Protein AF-A0A497R6Y6-F1 (afdb_monomer)

Radius of gyration: 17.67 Å; Cα contacts (8 Å, |Δi|>4): 495; chains: 1; bounding box: 44×36×52 Å

Nearest PDB structures (foldseek):
  3idz-assembly2_B  TM=6.145E-01  e=1.485E-04  Thermus thermophilus HB8
  3ie0-assembly3_C  TM=5.917E-01  e=2.096E-04  Thermus thermophilus HB8
  3ie2-assembly3_C  TM=5.899E-01  e=3.942E-04  Thermus thermophilus HB8

Structure (mmCIF, N/CA/C/O backbone):
data_AF-A0A497R6Y6-F1
#
_entry.id   AF-A0A497R6Y6-F1
#
loop_
_atom_site.group_PDB
_atom_site.id
_atom_site.type_symbol
_atom_site.label_atom_id
_atom_site.label_alt_id
_atom_site.label_comp_id
_atom_site.label_asym_id
_atom_site.label_entity_id
_atom_site.label_seq_id
_atom_site.pdbx_PDB_ins_code
_atom_site.Cartn_x
_atom_site.Cartn_y
_atom_site.Cartn_z
_atom_site.occupancy
_atom_site.B_iso_or_equiv
_atom_site.auth_seq_id
_atom_site.auth_comp_id
_atom_site.auth_asym_id
_atom_site.auth_atom_id
_atom_site.pdbx_PDB_model_num
ATOM 1 N N . MET A 1 1 ? -15.045 -0.957 23.732 1.00 90.25 1 MET A N 1
ATOM 2 C CA . MET A 1 1 ? -14.202 -1.298 22.572 1.00 90.25 1 MET A CA 1
ATOM 3 C C . MET A 1 1 ? -14.238 -2.804 22.335 1.00 90.25 1 MET A C 1
ATOM 5 O O . MET A 1 1 ? -14.235 -3.551 23.307 1.00 90.25 1 MET A O 1
ATOM 9 N N . ILE A 1 2 ? -14.319 -3.248 21.080 1.00 94.69 2 ILE A N 1
ATOM 10 C CA . ILE A 1 2 ? -14.212 -4.661 20.678 1.00 94.69 2 ILE A CA 1
ATOM 11 C C . ILE A 1 2 ? -13.095 -4.758 19.642 1.00 94.69 2 ILE A C 1
ATOM 13 O O . ILE A 1 2 ? -13.113 -4.005 18.674 1.00 94.69 2 ILE A O 1
ATOM 17 N N . VAL A 1 3 ? -12.165 -5.694 19.826 1.00 97.00 3 VAL A N 1
ATOM 18 C CA . VAL A 1 3 ? -11.086 -5.975 18.869 1.00 97.00 3 VAL A CA 1
ATOM 19 C C . VAL A 1 3 ? -11.277 -7.383 18.311 1.00 97.00 3 VAL A C 1
ATOM 21 O O . VAL A 1 3 ? -11.497 -8.327 19.068 1.00 97.00 3 VAL A O 1
ATOM 24 N N . ILE A 1 4 ? -11.223 -7.522 16.988 1.00 97.44 4 ILE A N 1
ATOM 25 C CA . ILE A 1 4 ? -11.379 -8.789 16.270 1.00 97.44 4 ILE A CA 1
ATOM 26 C C . ILE A 1 4 ? -10.119 -9.018 15.442 1.00 97.44 4 ILE A C 1
ATOM 28 O O . ILE A 1 4 ? -9.803 -8.225 14.558 1.00 97.44 4 ILE A O 1
ATOM 32 N N . VAL A 1 5 ? -9.432 -10.124 15.714 1.00 96.69 5 VAL A N 1
ATOM 33 C CA . VAL A 1 5 ? -8.239 -10.561 14.980 1.00 96.69 5 VAL A CA 1
ATOM 34 C C . VAL A 1 5 ? -8.540 -11.940 14.386 1.00 96.69 5 VAL A C 1
ATOM 36 O O . VAL A 1 5 ? -8.340 -12.953 15.061 1.00 96.69 5 VAL A O 1
ATOM 39 N N . PRO A 1 6 ? -9.145 -12.014 13.186 1.00 95.75 6 PRO A N 1
ATOM 40 C CA . PRO A 1 6 ? -9.351 -13.286 12.509 1.00 95.75 6 PRO A CA 1
ATOM 41 C C . PRO A 1 6 ? -8.019 -13.905 12.069 1.00 95.75 6 PRO A C 1
ATOM 43 O O . PRO A 1 6 ? -7.061 -13.216 11.741 1.00 95.75 6 PRO A O 1
ATOM 46 N N . ASP A 1 7 ? -7.989 -15.229 11.980 1.00 94.88 7 ASP A N 1
ATOM 47 C CA . ASP A 1 7 ? -6.889 -15.950 11.343 1.00 94.88 7 ASP A CA 1
ATOM 48 C C . ASP A 1 7 ? -6.971 -15.796 9.813 1.00 94.88 7 ASP A C 1
ATOM 50 O O . ASP A 1 7 ? -7.890 -16.323 9.175 1.00 94.88 7 ASP A O 1
ATOM 54 N N . MET A 1 8 ? -6.009 -15.078 9.231 1.00 93.38 8 MET A N 1
ATOM 55 C CA . MET A 1 8 ? -5.964 -14.749 7.800 1.00 93.38 8 MET A CA 1
ATOM 56 C C . MET A 1 8 ? -4.928 -15.565 7.002 1.00 93.38 8 MET A C 1
ATOM 58 O O . MET A 1 8 ? -4.863 -15.440 5.775 1.00 93.38 8 MET A O 1
ATOM 62 N N . GLY A 1 9 ? -4.169 -16.452 7.658 1.00 90.12 9 GLY A N 1
ATOM 63 C CA . GLY A 1 9 ? -2.987 -17.094 7.065 1.00 90.12 9 GLY A CA 1
ATOM 64 C C . GLY A 1 9 ? -1.853 -16.088 6.820 1.00 90.12 9 GLY A C 1
ATOM 65 O O . GLY A 1 9 ? -1.647 -15.186 7.624 1.00 90.12 9 GLY A O 1
ATOM 66 N N . HIS A 1 10 ? -1.139 -16.232 5.703 1.00 82.94 10 HIS A N 1
ATOM 67 C CA . HIS A 1 10 ? -0.231 -15.220 5.138 1.00 82.94 10 HIS A CA 1
ATOM 68 C C . HIS A 1 10 ? -1.003 -14.002 4.582 1.00 82.94 10 HIS A C 1
ATOM 70 O O . HIS A 1 10 ? -1.199 -13.878 3.376 1.00 82.94 10 HIS A O 1
ATOM 76 N N . GLY A 1 11 ? -1.513 -13.166 5.482 1.00 86.69 11 GLY A N 1
ATOM 77 C CA . GLY A 1 11 ? -2.193 -11.897 5.221 1.00 86.69 11 GLY A CA 1
ATOM 78 C C . GLY A 1 11 ? -2.573 -11.237 6.547 1.00 86.69 11 GLY A C 1
ATOM 79 O O . GLY A 1 11 ? -2.372 -11.829 7.610 1.00 86.69 11 GLY A O 1
ATOM 80 N N . ASN A 1 12 ? -3.139 -10.032 6.510 1.00 91.75 12 ASN A N 1
ATOM 81 C CA . ASN A 1 12 ? -3.492 -9.303 7.727 1.00 91.75 12 ASN A CA 1
ATOM 82 C C . ASN A 1 12 ? -4.913 -8.728 7.676 1.00 91.75 12 ASN A C 1
ATOM 84 O O . ASN A 1 12 ? -5.401 -8.279 6.634 1.00 91.75 12 ASN A O 1
ATOM 88 N N . CYS A 1 13 ? -5.580 -8.765 8.828 1.00 95.69 13 CYS A N 1
ATOM 89 C CA . 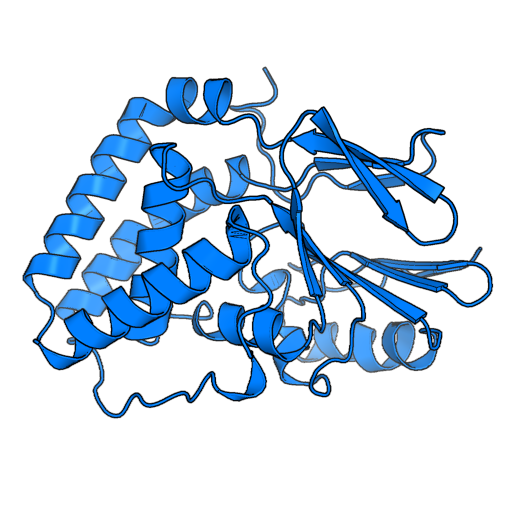CYS A 1 13 ? -6.832 -8.066 9.067 1.00 95.69 13 CYS A CA 1
ATOM 90 C C . CYS A 1 13 ? -7.065 -7.938 10.573 1.00 95.69 13 CYS A C 1
ATOM 92 O O . CYS A 1 13 ? -7.139 -8.940 11.283 1.00 95.69 13 CYS A O 1
ATOM 94 N N . VAL A 1 14 ? -7.240 -6.712 11.051 1.00 97.19 14 VAL A N 1
ATOM 95 C CA . VAL A 1 14 ? -7.673 -6.410 12.419 1.00 97.19 14 VAL A CA 1
ATOM 96 C C . VAL A 1 14 ? -8.862 -5.469 12.337 1.00 97.19 14 VAL A C 1
ATOM 98 O O . VAL A 1 14 ? -8.846 -4.529 11.553 1.00 97.19 14 VAL A O 1
ATOM 101 N N . ALA A 1 15 ? -9.895 -5.693 13.143 1.00 97.75 15 ALA A N 1
ATOM 102 C CA . ALA A 1 15 ? -10.996 -4.746 13.275 1.00 97.75 15 ALA A CA 1
ATOM 103 C C . ALA A 1 15 ? -11.126 -4.255 14.711 1.00 97.75 15 ALA A C 1
ATOM 105 O O . ALA A 1 15 ? -11.183 -5.056 15.644 1.00 97.75 15 ALA A O 1
ATOM 106 N N . ILE A 1 16 ? -11.207 -2.939 14.876 1.00 97.44 16 ILE A N 1
ATOM 107 C CA . ILE A 1 16 ? -11.419 -2.263 16.151 1.00 97.44 16 ILE A CA 1
ATOM 108 C C . ILE A 1 16 ? -12.743 -1.518 16.061 1.00 97.44 16 ILE A C 1
ATOM 110 O O . ILE A 1 16 ? -12.921 -0.648 15.214 1.00 97.44 16 ILE A O 1
ATOM 114 N N . ASN A 1 17 ? -13.674 -1.858 16.944 1.00 95.88 17 ASN A N 1
ATOM 115 C CA . ASN A 1 17 ? -14.979 -1.220 17.039 1.00 95.88 17 ASN A CA 1
ATOM 116 C C . ASN A 1 17 ? -15.078 -0.424 18.339 1.00 95.88 17 ASN A C 1
ATOM 118 O O . ASN A 1 17 ? -14.931 -0.975 19.439 1.00 95.88 17 ASN A O 1
ATOM 122 N N . GLU A 1 18 ? -15.411 0.854 18.217 1.00 93.06 18 GLU A N 1
ATOM 123 C CA . GLU A 1 18 ? -15.583 1.757 19.346 1.00 93.06 18 GLU A CA 1
ATOM 124 C C . GLU A 1 18 ? -16.754 2.710 19.115 1.00 93.06 18 GLU A C 1
ATOM 126 O O . GLU A 1 18 ? -16.769 3.513 18.184 1.00 93.06 18 GLU A O 1
ATOM 131 N N . GLY A 1 19 ? -17.777 2.599 19.968 1.00 90.44 19 GLY A N 1
ATOM 132 C CA . GLY A 1 19 ? -19.027 3.327 19.781 1.00 90.44 19 GLY A CA 1
ATOM 133 C C . GLY A 1 19 ? -19.648 3.005 18.420 1.00 90.44 19 GLY A C 1
ATOM 134 O O . GLY A 1 19 ? -19.989 1.853 18.153 1.00 90.44 19 GLY A O 1
ATOM 135 N N . ARG A 1 20 ? -19.784 4.033 17.575 1.00 92.69 20 ARG A N 1
ATOM 136 C CA . ARG A 1 20 ? -20.313 3.948 16.203 1.00 92.69 20 ARG A CA 1
ATOM 137 C C . ARG A 1 20 ? -19.242 3.791 15.125 1.00 92.69 20 ARG A C 1
ATOM 139 O O . ARG A 1 20 ? -19.602 3.584 13.970 1.00 92.69 20 ARG A O 1
ATOM 146 N N . ALA A 1 21 ? -17.968 3.858 15.496 1.00 95.62 21 ALA A N 1
ATOM 147 C CA . ALA A 1 21 ? -16.852 3.802 14.570 1.00 95.62 21 ALA A CA 1
ATOM 148 C C . ALA A 1 21 ? -16.240 2.401 14.512 1.00 95.62 21 ALA A C 1
ATOM 150 O O . ALA A 1 21 ? -16.228 1.652 15.496 1.00 95.62 21 ALA A O 1
ATOM 151 N N . SER A 1 22 ? -15.732 2.056 13.338 1.00 97.56 22 SER A N 1
ATOM 152 C CA . SER A 1 22 ? -14.971 0.849 13.065 1.00 97.56 22 SER A CA 1
ATOM 153 C C . SER A 1 22 ? -13.720 1.208 12.286 1.00 97.56 22 SER A C 1
ATOM 155 O O . SER A 1 22 ? -13.810 1.793 11.209 1.00 97.56 22 SER A O 1
ATOM 157 N N . LEU A 1 23 ? -12.570 0.791 12.796 1.00 98.06 23 LEU A N 1
ATOM 158 C CA . LEU A 1 23 ? -11.303 0.824 12.085 1.00 98.06 23 LEU A CA 1
ATOM 159 C C . LEU A 1 23 ? -10.950 -0.593 11.653 1.00 98.06 23 LEU A C 1
ATOM 161 O O . LEU A 1 23 ? -10.863 -1.493 12.486 1.00 98.06 23 LEU A O 1
ATOM 165 N N . VAL A 1 24 ? -10.743 -0.789 10.358 1.00 98.00 24 VAL A N 1
ATOM 166 C CA . VAL A 1 24 ? -10.161 -2.015 9.811 1.00 98.00 24 VAL A CA 1
ATOM 167 C C . VAL A 1 24 ? -8.703 -1.731 9.471 1.00 98.00 24 VAL A C 1
ATOM 169 O O . VAL A 1 24 ? -8.416 -0.736 8.819 1.00 98.00 24 VAL A O 1
ATOM 172 N N . VAL A 1 25 ? -7.781 -2.583 9.901 1.00 97.38 25 VAL A N 1
ATOM 173 C CA . VAL A 1 25 ? -6.364 -2.520 9.533 1.00 97.38 25 VAL A CA 1
ATOM 174 C C . VAL A 1 25 ? -6.046 -3.728 8.681 1.00 97.38 25 VAL A C 1
ATOM 176 O O . VAL A 1 25 ? -6.130 -4.856 9.162 1.00 97.38 25 VAL A O 1
ATOM 179 N N . ASP A 1 26 ? -5.708 -3.461 7.425 1.00 95.69 26 ASP A N 1
ATOM 180 C CA . ASP A 1 26 ? -5.603 -4.418 6.332 1.00 95.69 26 ASP A CA 1
ATOM 181 C C . ASP A 1 26 ? -6.887 -5.242 6.102 1.00 95.69 26 ASP A C 1
ATOM 183 O O . ASP A 1 26 ? -7.790 -5.379 6.931 1.00 95.69 26 ASP A O 1
ATOM 187 N N . CYS A 1 27 ? -7.018 -5.758 4.891 1.00 92.81 27 CYS A N 1
ATOM 188 C CA . CYS A 1 27 ? -8.163 -6.531 4.438 1.00 92.81 27 CYS A CA 1
ATOM 189 C C . CYS A 1 27 ? -7.697 -7.581 3.429 1.00 92.81 27 CYS A C 1
ATOM 191 O O . CYS A 1 27 ? -8.135 -7.605 2.272 1.00 92.81 27 CYS A O 1
ATOM 193 N N . GLY A 1 28 ? -6.758 -8.425 3.852 1.00 91.69 28 GLY A N 1
ATOM 194 C CA . GLY A 1 28 ? -6.196 -9.442 2.982 1.00 91.69 28 GLY A CA 1
ATOM 195 C C . GLY A 1 28 ? -5.978 -10.791 3.657 1.00 91.69 28 GLY A C 1
ATOM 196 O O . GLY A 1 28 ? -5.968 -10.914 4.880 1.00 91.69 28 GLY A O 1
ATOM 197 N N . ALA A 1 29 ? -5.915 -11.832 2.830 1.00 92.00 29 ALA A N 1
ATOM 198 C CA . ALA A 1 29 ? -5.791 -13.222 3.251 1.00 92.00 29 ALA A CA 1
ATOM 199 C C . ALA A 1 29 ? -4.896 -14.014 2.300 1.00 92.00 29 ALA A C 1
ATOM 201 O O . ALA A 1 29 ? -4.863 -13.744 1.101 1.00 92.00 29 ALA A O 1
ATOM 202 N N . GLU A 1 30 ? -4.302 -15.093 2.799 1.00 87.50 30 GLU A N 1
ATOM 203 C CA . GLU A 1 30 ? -3.507 -16.016 1.979 1.00 87.50 30 GLU A CA 1
ATOM 204 C C . GLU A 1 30 ? -4.322 -16.683 0.866 1.00 87.50 30 GLU A C 1
ATOM 206 O O . GLU A 1 30 ? -3.848 -16.906 -0.246 1.00 87.50 30 GLU A O 1
ATOM 211 N N . ASN A 1 31 ? -5.558 -17.070 1.185 1.00 87.50 31 ASN A N 1
ATOM 212 C CA . ASN A 1 31 ? -6.416 -17.826 0.287 1.00 87.50 31 ASN A CA 1
ATOM 213 C C . ASN A 1 31 ? -7.902 -17.600 0.585 1.00 87.50 31 ASN A C 1
ATOM 215 O O . ASN A 1 31 ? -8.296 -17.035 1.606 1.00 87.50 31 ASN A O 1
ATOM 219 N N . ASN A 1 32 ? -8.755 -18.108 -0.307 1.00 86.00 32 ASN A N 1
ATOM 220 C CA . ASN A 1 32 ? -10.206 -17.966 -0.194 1.00 86.00 32 ASN A CA 1
ATOM 221 C C . ASN A 1 32 ? -10.798 -18.588 1.080 1.00 86.00 32 ASN A C 1
ATOM 223 O O . ASN A 1 32 ? -11.820 -18.099 1.556 1.00 86.00 32 ASN A O 1
ATOM 227 N N . ALA A 1 33 ? -10.207 -19.657 1.628 1.00 90.88 33 ALA A N 1
ATOM 228 C CA . ALA A 1 33 ? -10.716 -20.283 2.847 1.00 90.88 33 ALA A CA 1
ATOM 229 C C . ALA A 1 33 ? -10.516 -19.359 4.053 1.00 90.88 33 ALA A C 1
ATOM 231 O O . ALA A 1 33 ? -11.474 -19.101 4.778 1.00 90.88 33 ALA A O 1
ATOM 232 N N . LYS A 1 34 ? -9.315 -18.787 4.200 1.00 92.94 34 LYS A N 1
ATOM 233 C CA . LYS A 1 34 ? -9.007 -17.777 5.222 1.00 92.94 34 LYS A CA 1
ATOM 234 C C . LYS A 1 34 ? -9.776 -16.478 4.993 1.00 92.94 34 LYS A C 1
ATOM 236 O O . LYS A 1 34 ? -10.337 -15.925 5.931 1.00 92.94 34 LYS A O 1
ATOM 241 N N . GLY A 1 35 ? -9.938 -16.053 3.739 1.00 92.00 35 GLY A N 1
ATOM 242 C CA . GLY A 1 35 ? -10.707 -14.856 3.388 1.00 92.00 35 GLY A CA 1
ATOM 243 C C . GLY A 1 35 ? -12.170 -14.886 3.848 1.00 92.00 35 GLY A C 1
ATOM 244 O O . GLY A 1 35 ? -12.749 -13.833 4.109 1.00 92.00 35 GLY A O 1
ATOM 245 N N . LYS A 1 36 ? -12.778 -16.071 4.029 1.00 94.88 36 LYS A N 1
ATOM 246 C CA . LYS A 1 36 ? -14.125 -16.192 4.622 1.00 94.88 36 LYS A CA 1
ATOM 247 C C . LYS A 1 36 ? -14.187 -15.670 6.057 1.00 94.88 36 LYS A C 1
ATOM 249 O O . LYS A 1 36 ? -15.247 -15.206 6.467 1.00 94.88 36 LYS A O 1
ATOM 254 N N . ASN A 1 37 ? -13.084 -15.702 6.806 1.00 95.69 37 ASN A N 1
ATOM 255 C CA . ASN A 1 37 ? -13.056 -15.221 8.185 1.00 95.69 37 ASN A CA 1
ATOM 256 C C . ASN A 1 37 ? -13.342 -13.721 8.259 1.00 95.69 37 ASN A C 1
ATOM 258 O O . ASN A 1 37 ? -14.114 -13.300 9.116 1.00 95.69 37 ASN A O 1
ATOM 262 N N . PHE A 1 38 ? -12.852 -12.927 7.304 1.00 95.69 38 PHE A N 1
ATOM 263 C CA . PHE A 1 38 ? -13.245 -11.523 7.202 1.00 95.69 38 PHE A CA 1
ATOM 264 C C . PHE A 1 38 ? -14.766 -11.373 7.022 1.00 95.69 38 PHE A C 1
ATOM 266 O O . PHE A 1 38 ? -15.417 -10.653 7.777 1.00 95.69 38 PHE A O 1
ATOM 273 N N . PHE A 1 39 ? -15.364 -12.091 6.067 1.00 95.50 39 PHE A N 1
ATOM 274 C CA . PHE A 1 39 ? -16.797 -11.960 5.770 1.00 95.50 39 PHE A CA 1
ATOM 275 C C . PHE A 1 39 ? -17.715 -12.522 6.859 1.00 95.50 39 PHE A C 1
ATOM 277 O O . PHE A 1 39 ? -18.835 -12.037 7.000 1.00 95.50 39 PHE A O 1
ATOM 284 N N . ASN A 1 40 ? -17.252 -13.507 7.628 1.00 96.12 40 ASN A N 1
ATOM 285 C CA . ASN A 1 40 ? -18.044 -14.165 8.665 1.00 96.12 40 ASN A CA 1
ATOM 286 C C . ASN A 1 40 ? -17.862 -13.534 10.051 1.00 96.12 40 ASN A C 1
ATOM 288 O O . ASN A 1 40 ? -18.805 -13.520 10.839 1.00 96.12 40 ASN A O 1
ATOM 292 N N . LEU A 1 41 ? -16.662 -13.036 10.362 1.00 96.44 41 LEU A N 1
ATOM 293 C CA . LEU A 1 41 ? -16.294 -12.592 11.711 1.00 96.44 41 LEU A CA 1
ATOM 294 C C . LEU A 1 41 ? -16.133 -11.074 11.804 1.00 96.44 41 LEU A C 1
ATOM 296 O O . LEU A 1 41 ? -16.571 -10.484 12.787 1.00 96.44 41 LEU A O 1
ATOM 300 N N . VAL A 1 42 ? -15.537 -10.442 10.789 1.00 96.75 42 VAL A N 1
ATOM 301 C CA . VAL A 1 42 ? -15.225 -9.004 10.806 1.00 96.75 42 VAL A CA 1
ATOM 302 C C . VAL A 1 42 ? -16.361 -8.186 10.207 1.00 96.75 42 VAL A C 1
ATOM 304 O O . VAL A 1 42 ? -17.019 -7.433 10.920 1.00 96.75 42 VAL A O 1
ATOM 307 N N . LYS A 1 43 ? -16.641 -8.360 8.910 1.00 96.38 43 LYS A N 1
ATOM 308 C CA . LYS A 1 43 ? -17.608 -7.547 8.157 1.00 96.38 43 LYS A CA 1
ATOM 309 C C . LYS A 1 43 ? -18.985 -7.432 8.836 1.00 96.38 43 LYS A C 1
ATOM 311 O O . LYS A 1 43 ? -19.519 -6.325 8.839 1.00 96.38 43 LYS A O 1
ATOM 316 N N . PRO A 1 44 ? -19.581 -8.498 9.415 1.00 95.88 44 PRO A N 1
ATOM 317 C CA . PRO A 1 44 ? -20.893 -8.409 10.062 1.00 95.88 44 PRO A CA 1
ATOM 318 C C . PRO A 1 44 ? -20.888 -7.629 11.382 1.00 95.88 44 PRO A C 1
ATOM 320 O O . PRO A 1 44 ? -21.952 -7.318 11.906 1.00 95.88 44 PRO A O 1
ATOM 323 N N . LYS A 1 45 ? -19.706 -7.368 11.949 1.00 95.81 45 LYS A N 1
ATOM 324 C CA . LYS A 1 45 ? -19.512 -6.648 13.211 1.00 95.81 45 LYS A CA 1
ATOM 325 C C . LYS A 1 45 ? -19.065 -5.203 13.005 1.00 95.81 45 LYS A C 1
ATOM 327 O O . LYS A 1 45 ?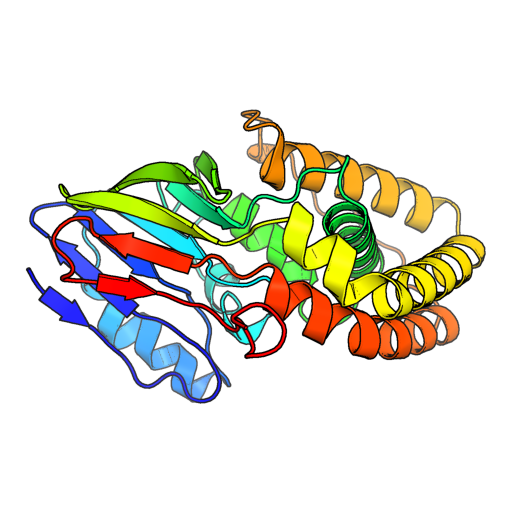 -18.912 -4.499 13.996 1.00 95.81 45 LYS A O 1
ATOM 332 N N . LEU A 1 46 ? -18.822 -4.776 11.765 1.00 96.25 46 LEU A N 1
ATOM 333 C CA . LEU A 1 46 ? -18.466 -3.392 11.472 1.00 96.25 46 LEU A CA 1
ATOM 334 C C . LEU A 1 46 ? -19.686 -2.489 11.659 1.00 96.25 46 LEU A C 1
ATOM 336 O O . LEU A 1 46 ? -20.791 -2.817 11.222 1.00 96.25 46 LEU A O 1
ATOM 340 N N . ASN A 1 47 ? -19.457 -1.339 12.275 1.00 93.50 47 ASN A N 1
ATOM 341 C CA . ASN A 1 47 ? -20.432 -0.279 12.445 1.00 93.50 47 ASN A CA 1
ATOM 342 C C . ASN A 1 47 ? -20.663 0.477 11.124 1.00 93.50 47 ASN A C 1
ATOM 344 O O . ASN A 1 47 ? -20.144 0.108 10.069 1.00 93.50 47 ASN A O 1
ATOM 348 N N . GLU A 1 48 ? -21.490 1.520 11.152 1.00 90.31 48 GLU A N 1
ATOM 349 C CA . GLU A 1 48 ? -21.776 2.348 9.975 1.00 90.31 48 GLU A CA 1
ATOM 350 C C . GLU A 1 48 ? -20.586 3.224 9.575 1.00 90.31 48 GLU A C 1
ATOM 352 O O . GLU A 1 48 ? -20.244 3.268 8.393 1.00 90.31 48 GLU A O 1
ATOM 357 N N . GLU A 1 49 ? -19.920 3.855 10.545 1.00 95.00 49 GLU A N 1
ATOM 358 C CA . GLU A 1 49 ? -18.739 4.688 10.314 1.00 95.00 49 GLU A CA 1
ATOM 359 C C . GLU A 1 49 ? -17.508 3.787 10.200 1.00 95.00 49 GLU A C 1
ATOM 361 O O . GLU A 1 49 ? -17.001 3.269 11.195 1.00 95.00 49 GLU A O 1
ATOM 366 N N . ARG A 1 50 ? -17.053 3.544 8.969 1.00 97.00 50 ARG A N 1
ATOM 367 C CA . ARG A 1 50 ? -15.974 2.592 8.677 1.00 97.00 50 ARG A CA 1
ATOM 368 C C . ARG A 1 50 ? -14.781 3.324 8.104 1.00 97.00 50 ARG A C 1
ATOM 370 O O . ARG A 1 50 ? -14.895 3.970 7.065 1.00 97.00 50 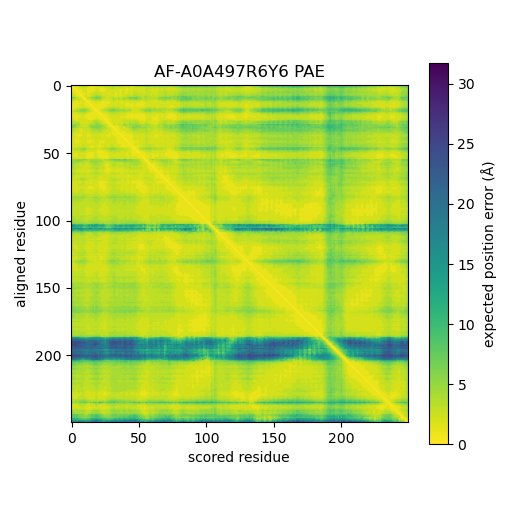ARG A O 1
ATOM 377 N N . GLU A 1 51 ? -13.629 3.144 8.717 1.00 97.56 51 GLU A N 1
ATOM 378 C CA . GLU A 1 51 ? -12.352 3.619 8.205 1.00 97.56 51 GLU A CA 1
ATOM 379 C C . GLU A 1 51 ? -11.390 2.438 8.032 1.00 97.56 51 GLU A C 1
ATOM 381 O O . GLU A 1 51 ? -11.568 1.369 8.622 1.00 97.56 51 GLU A O 1
ATOM 386 N N . LEU A 1 52 ? -10.406 2.608 7.154 1.00 97.69 52 LEU A N 1
ATOM 387 C CA . LEU A 1 52 ? -9.451 1.573 6.766 1.00 97.69 52 LEU A CA 1
ATOM 388 C C . LEU A 1 52 ? -8.029 2.109 6.908 1.00 97.69 52 LEU A C 1
ATOM 390 O O . LEU A 1 52 ? -7.746 3.198 6.426 1.00 97.69 52 LEU A O 1
ATOM 394 N N . ILE A 1 53 ? -7.125 1.338 7.493 1.00 97.75 53 ILE A N 1
ATOM 395 C CA . ILE A 1 53 ? -5.681 1.505 7.332 1.00 97.75 53 ILE A CA 1
ATOM 396 C C . ILE A 1 53 ? -5.207 0.395 6.400 1.00 97.75 53 ILE A C 1
ATOM 398 O O . ILE A 1 53 ? -5.457 -0.775 6.671 1.00 97.75 53 ILE A O 1
ATOM 402 N N . ILE A 1 54 ? -4.518 0.755 5.320 1.00 95.69 54 ILE A N 1
ATOM 403 C CA . ILE A 1 54 ? -3.684 -0.172 4.556 1.00 95.69 54 ILE A CA 1
ATOM 404 C C . ILE A 1 54 ? -2.247 0.065 4.991 1.00 95.69 54 ILE A C 1
ATOM 406 O O . ILE A 1 54 ? -1.708 1.153 4.792 1.00 95.69 54 ILE A O 1
ATOM 410 N N . THR A 1 55 ? -1.637 -0.935 5.616 1.00 94.62 55 THR A N 1
ATOM 411 C CA . THR A 1 55 ? -0.288 -0.806 6.172 1.00 94.62 55 THR A CA 1
ATOM 412 C C . THR A 1 55 ? 0.788 -0.929 5.100 1.00 94.62 55 THR A C 1
ATOM 414 O O . THR A 1 55 ? 1.872 -0.369 5.251 1.00 94.62 55 THR A O 1
ATOM 417 N N . HIS A 1 56 ? 0.505 -1.637 4.004 1.00 87.56 56 HIS A N 1
ATOM 418 C CA . HIS A 1 56 ? 1.493 -1.994 2.991 1.00 87.56 56 HIS A CA 1
ATOM 419 C C . HIS A 1 56 ? 0.865 -2.207 1.597 1.00 87.56 56 HIS A C 1
ATOM 421 O O . HIS A 1 56 ? -0.318 -2.513 1.463 1.00 87.56 56 HIS A O 1
ATOM 427 N N . TYR A 1 57 ? 1.666 -2.046 0.537 1.00 86.25 57 TYR A N 1
ATOM 428 C CA . TYR A 1 57 ? 1.275 -2.188 -0.874 1.00 86.25 57 TYR A CA 1
ATOM 429 C C . TYR A 1 57 ? 1.337 -3.615 -1.465 1.00 86.25 57 TYR A C 1
ATOM 431 O O . TYR A 1 57 ? 1.258 -3.784 -2.685 1.00 86.25 57 TYR A O 1
ATOM 439 N N . HIS A 1 58 ? 1.411 -4.660 -0.647 1.00 86.06 58 HIS A N 1
ATOM 440 C CA . HIS A 1 58 ? 1.365 -6.058 -1.061 1.00 86.06 58 HIS A CA 1
ATOM 441 C C . HIS A 1 58 ? -0.071 -6.564 -1.162 1.00 86.06 58 HIS A C 1
ATOM 443 O O . HIS A 1 58 ? -0.932 -6.268 -0.337 1.00 86.06 58 HIS A O 1
ATOM 449 N N . PHE A 1 59 ? -0.307 -7.383 -2.183 1.00 85.38 59 PHE A N 1
ATOM 450 C CA . PHE A 1 59 ? -1.613 -7.939 -2.519 1.00 85.38 59 PHE A CA 1
ATOM 451 C C . PHE A 1 59 ? -2.340 -8.585 -1.327 1.00 85.38 59 PHE A C 1
ATOM 453 O O . PHE A 1 59 ? -3.534 -8.370 -1.136 1.00 85.38 59 PHE A O 1
ATOM 460 N N . ASP A 1 60 ? -1.637 -9.352 -0.504 1.00 84.75 60 ASP A N 1
ATOM 461 C CA . ASP A 1 60 ? -2.164 -10.084 0.649 1.00 84.75 60 ASP A CA 1
ATOM 462 C C . ASP A 1 60 ? -2.588 -9.202 1.836 1.00 84.75 60 ASP A C 1
ATOM 464 O O . ASP A 1 60 ? -3.128 -9.729 2.807 1.00 84.75 60 ASP A O 1
ATOM 468 N N . HIS A 1 61 ? -2.462 -7.874 1.729 1.00 89.06 61 HIS A N 1
ATOM 469 C CA . HIS A 1 61 ? -2.996 -6.907 2.698 1.00 89.06 61 HIS A CA 1
ATOM 470 C C . HIS A 1 61 ? -4.309 -6.255 2.247 1.00 89.06 61 HIS A C 1
ATOM 472 O O . HIS A 1 61 ? -4.975 -5.604 3.045 1.00 89.06 61 HIS A O 1
ATOM 478 N N . TYR A 1 62 ? -4.728 -6.417 0.988 1.00 89.81 62 TYR A N 1
ATOM 479 C CA . TYR A 1 62 ? -5.945 -5.768 0.472 1.00 89.81 62 TYR A CA 1
ATOM 480 C C . TYR A 1 62 ? -6.728 -6.599 -0.552 1.00 89.81 62 TYR A C 1
ATOM 482 O O . TYR A 1 62 ? -7.673 -6.103 -1.175 1.00 89.81 62 TYR A O 1
ATOM 490 N N . ASN A 1 63 ? -6.381 -7.873 -0.737 1.00 90.38 63 ASN A N 1
ATOM 491 C CA . ASN A 1 63 ? -7.001 -8.721 -1.754 1.00 90.38 63 ASN A CA 1
ATOM 492 C C . ASN A 1 63 ? -8.477 -9.076 -1.521 1.00 90.38 63 ASN A C 1
ATOM 494 O O . ASN A 1 63 ? -9.073 -9.697 -2.397 1.00 90.38 63 ASN A O 1
ATOM 498 N N . LEU A 1 64 ? -9.085 -8.694 -0.392 1.00 93.00 64 LEU A N 1
ATOM 499 C CA . LEU A 1 64 ? -10.520 -8.878 -0.146 1.00 93.00 64 LEU A CA 1
ATOM 500 C C . LEU A 1 64 ? -11.350 -7.615 -0.426 1.00 93.00 64 LEU A C 1
ATOM 502 O O . LEU A 1 64 ? -12.582 -7.666 -0.363 1.00 93.00 64 LEU A O 1
ATOM 506 N N . LEU A 1 65 ? -10.707 -6.483 -0.744 1.00 91.94 65 LEU A N 1
ATOM 507 C CA . LEU A 1 65 ? -11.399 -5.224 -1.051 1.00 91.94 65 LEU A CA 1
ATOM 508 C C . LEU A 1 65 ? -12.227 -5.299 -2.343 1.00 91.94 65 LEU A C 1
ATOM 510 O O . LEU A 1 65 ? -13.217 -4.579 -2.497 1.00 91.94 65 LEU A O 1
ATOM 514 N N . ASP A 1 66 ? -11.869 -6.190 -3.266 1.00 87.56 66 ASP A N 1
ATOM 515 C CA . ASP A 1 66 ? -12.581 -6.434 -4.526 1.00 87.56 66 ASP A CA 1
ATOM 516 C C . ASP A 1 66 ? -14.041 -6.888 -4.316 1.00 87.56 66 ASP A C 1
ATOM 518 O O . ASP A 1 66 ? -14.924 -6.576 -5.123 1.00 87.56 66 ASP A O 1
ATOM 522 N N . LYS A 1 67 ? -14.322 -7.533 -3.182 1.00 91.12 67 LYS A N 1
ATOM 523 C CA . LYS A 1 67 ? -15.641 -8.049 -2.783 1.00 91.12 67 LYS A CA 1
ATOM 524 C C . LYS A 1 67 ? -16.476 -7.059 -1.968 1.00 91.12 67 LYS A C 1
ATOM 526 O O . LYS A 1 67 ? -17.606 -7.377 -1.595 1.00 91.12 67 LYS A O 1
ATOM 531 N N . LEU A 1 68 ? -15.944 -5.876 -1.659 1.00 93.12 68 LEU A N 1
ATOM 532 C CA . LEU A 1 68 ? -16.671 -4.843 -0.923 1.00 93.12 68 LEU A CA 1
ATOM 533 C C . LEU A 1 68 ? -17.422 -3.883 -1.864 1.00 93.12 68 LEU A C 1
ATOM 535 O O . LEU A 1 68 ? -16.997 -3.666 -2.999 1.00 93.12 68 LEU A O 1
ATOM 539 N N . PRO A 1 69 ? -18.542 -3.285 -1.419 1.00 92.88 69 PRO A N 1
ATOM 540 C CA . PRO A 1 69 ? -19.205 -2.214 -2.158 1.00 92.88 69 PRO A CA 1
ATOM 541 C C . PRO A 1 69 ? -18.278 -1.020 -2.440 1.00 92.88 69 PRO A C 1
ATOM 543 O O . PRO A 1 69 ? -17.297 -0.788 -1.734 1.00 92.88 69 PRO A O 1
ATOM 546 N N . ARG A 1 70 ? -18.619 -0.217 -3.455 1.00 91.12 70 ARG A N 1
ATOM 547 C CA . ARG A 1 70 ? -17.968 1.086 -3.678 1.00 91.12 70 ARG A CA 1
ATOM 548 C C . ARG A 1 70 ? -18.171 1.989 -2.462 1.00 91.12 70 ARG A C 1
ATOM 550 O O . ARG A 1 70 ? -19.245 1.947 -1.865 1.00 91.12 70 ARG A O 1
ATOM 557 N N . LYS A 1 71 ? -17.175 2.826 -2.148 1.00 91.75 71 LYS A N 1
ATOM 558 C CA . LYS A 1 71 ? -17.233 3.803 -1.042 1.00 91.75 71 LYS A CA 1
ATOM 559 C C . LYS A 1 71 ? -17.669 3.156 0.290 1.00 91.75 71 LYS A C 1
ATOM 561 O O . LYS A 1 71 ? -18.434 3.737 1.049 1.00 91.75 71 LYS A O 1
ATOM 566 N N . PHE A 1 72 ? -17.227 1.919 0.539 1.00 95.38 72 PHE A N 1
ATOM 567 C CA . PHE A 1 72 ? -17.519 1.172 1.764 1.00 95.38 72 PHE A CA 1
ATOM 568 C C . PHE A 1 72 ? -16.846 1.773 3.005 1.00 95.38 72 PHE A C 1
ATOM 570 O O . PHE A 1 72 ? -17.394 1.632 4.097 1.00 95.38 72 PHE A O 1
ATOM 577 N N . PHE A 1 73 ? -15.686 2.416 2.830 1.00 95.88 73 PHE A N 1
ATOM 578 C CA . PHE A 1 73 ? -14.951 3.121 3.878 1.00 95.88 73 PHE A CA 1
ATOM 579 C C . PHE A 1 73 ? -15.018 4.637 3.657 1.00 95.88 73 PHE A C 1
ATOM 581 O O . PHE A 1 73 ? -14.768 5.119 2.551 1.00 95.88 73 PHE A O 1
ATOM 588 N N . GLU A 1 74 ? -15.311 5.393 4.715 1.00 94.50 74 GLU A N 1
ATOM 589 C CA . GLU A 1 74 ? -15.357 6.860 4.703 1.00 94.50 74 GLU A CA 1
ATOM 590 C C . GLU A 1 74 ? -13.962 7.464 4.504 1.00 94.50 74 GLU A C 1
ATOM 592 O O . GLU A 1 74 ? -13.792 8.405 3.724 1.00 94.50 74 GLU A O 1
ATOM 597 N N . LYS A 1 75 ? -12.951 6.885 5.160 1.00 94.56 75 LYS A N 1
ATOM 598 C CA . LYS A 1 75 ? -11.539 7.226 4.971 1.00 94.56 75 LYS A CA 1
ATOM 599 C C . LYS A 1 75 ? -10.684 5.975 4.865 1.00 94.56 75 LYS A C 1
ATOM 601 O O . LYS A 1 75 ? -10.914 4.983 5.556 1.00 94.56 75 LYS A O 1
ATOM 606 N N . THR A 1 76 ? -9.670 6.049 4.016 1.00 95.56 76 THR A N 1
ATOM 607 C CA . THR A 1 76 ? -8.610 5.053 3.926 1.00 95.56 76 THR A CA 1
ATOM 608 C C . THR A 1 76 ? -7.258 5.720 4.100 1.00 95.56 76 THR A C 1
ATOM 610 O O . THR A 1 76 ? -6.863 6.554 3.289 1.00 95.56 76 THR A O 1
ATOM 613 N N . TYR A 1 77 ? -6.564 5.346 5.162 1.00 96.69 77 TYR A N 1
ATOM 614 C CA . TYR A 1 77 ? -5.213 5.764 5.488 1.00 96.69 77 TYR A CA 1
ATOM 615 C C . TYR A 1 77 ? -4.214 4.789 4.864 1.00 96.69 77 TYR A C 1
ATOM 617 O O . TYR A 1 77 ? -4.427 3.577 4.902 1.00 96.69 77 TYR A O 1
ATOM 625 N N . LEU A 1 78 ? -3.142 5.307 4.274 1.00 95.88 78 LEU A N 1
ATOM 626 C CA . LEU A 1 78 ? -2.109 4.502 3.614 1.00 95.88 78 LEU A CA 1
ATOM 627 C C . LEU A 1 78 ? -0.760 5.232 3.627 1.00 95.88 78 LEU A C 1
ATOM 629 O O . LEU A 1 78 ? -0.747 6.453 3.815 1.00 95.88 78 LEU A O 1
ATOM 633 N N . PRO A 1 79 ? 0.375 4.536 3.440 1.00 95.75 79 PRO A N 1
ATOM 634 C CA . PRO A 1 79 ? 1.670 5.200 3.418 1.00 95.75 79 PRO A CA 1
ATOM 635 C C . PRO A 1 79 ? 1.774 6.159 2.230 1.00 95.75 79 PRO A C 1
ATOM 637 O O . PRO A 1 79 ? 1.632 5.750 1.084 1.00 95.75 79 PRO A O 1
ATOM 640 N N . ALA A 1 80 ? 2.044 7.437 2.474 1.00 95.94 80 ALA A N 1
ATOM 641 C CA . ALA A 1 80 ? 2.190 8.424 1.412 1.00 95.94 80 ALA A CA 1
ATOM 642 C C . ALA A 1 80 ? 3.335 8.056 0.464 1.00 95.94 80 ALA A C 1
ATOM 644 O O . ALA A 1 80 ? 4.405 7.646 0.920 1.00 95.94 80 ALA A O 1
ATOM 645 N N . LEU A 1 81 ? 3.138 8.285 -0.834 1.00 95.69 81 LEU A N 1
ATOM 646 C CA . LEU A 1 81 ? 4.150 8.126 -1.877 1.00 95.69 81 LEU A CA 1
ATOM 647 C C . LEU A 1 81 ? 4.486 9.491 -2.518 1.00 95.69 81 LEU A C 1
ATOM 649 O O . LEU A 1 81 ? 4.037 9.787 -3.621 1.00 95.69 81 LEU A O 1
ATOM 653 N N . PRO A 1 82 ? 5.300 10.343 -1.865 1.00 95.75 82 PRO A N 1
ATOM 654 C CA . PRO A 1 82 ? 5.737 11.620 -2.428 1.00 95.75 82 PRO A CA 1
ATOM 655 C C . PRO A 1 82 ? 6.620 11.431 -3.683 1.00 95.75 82 PRO A C 1
ATOM 657 O O . PRO A 1 82 ? 7.689 10.823 -3.583 1.00 95.75 82 PRO A O 1
ATOM 660 N N . PRO A 1 83 ? 6.247 11.949 -4.868 1.00 94.25 83 PRO A N 1
ATOM 661 C CA . PRO A 1 83 ? 6.955 11.684 -6.129 1.00 94.25 83 PRO A CA 1
ATOM 662 C C . PRO A 1 83 ? 8.327 12.374 -6.232 1.00 94.25 83 PRO A C 1
ATOM 664 O O . PRO A 1 83 ? 9.118 12.060 -7.118 1.00 94.25 83 PRO A O 1
ATOM 667 N N . ASN A 1 84 ? 8.642 13.303 -5.325 1.00 94.88 84 ASN A N 1
ATOM 668 C CA . ASN A 1 84 ? 9.957 13.942 -5.224 1.00 94.88 84 ASN A CA 1
ATOM 669 C C . ASN A 1 84 ? 10.988 13.115 -4.427 1.00 94.88 84 ASN A C 1
ATOM 671 O O . ASN A 1 84 ? 12.098 13.593 -4.194 1.00 94.88 84 ASN A O 1
ATOM 675 N N . ARG A 1 85 ? 10.626 11.908 -3.974 1.00 97.19 85 ARG A N 1
ATOM 676 C CA . ARG A 1 85 ? 11.521 10.956 -3.301 1.00 97.19 85 ARG A CA 1
ATOM 677 C C . ARG A 1 85 ? 11.815 9.784 -4.224 1.00 97.19 85 ARG A C 1
ATOM 679 O O . ARG A 1 85 ? 10.894 9.245 -4.833 1.00 97.19 85 ARG A O 1
ATOM 686 N N . ASP A 1 86 ? 13.077 9.369 -4.296 1.00 97.25 86 ASP A N 1
ATOM 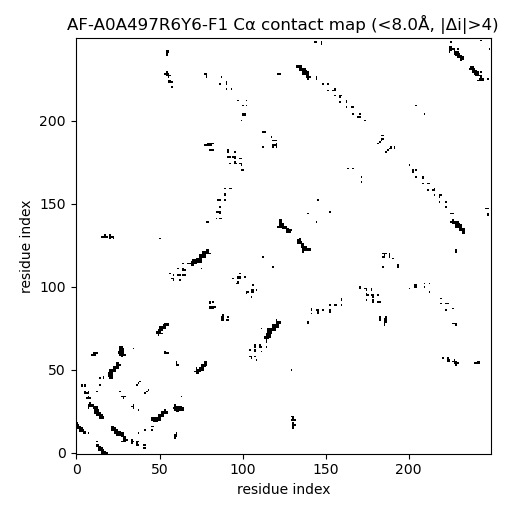687 C CA . ASP A 1 86 ? 13.529 8.390 -5.292 1.00 97.25 86 ASP A CA 1
ATOM 688 C C . ASP A 1 86 ? 12.831 7.036 -5.112 1.00 97.25 86 ASP A C 1
ATOM 690 O O . ASP A 1 86 ? 12.307 6.469 -6.069 1.00 97.25 86 ASP A O 1
ATOM 694 N N . SER A 1 87 ? 12.783 6.516 -3.880 1.00 96.00 87 SER A N 1
ATOM 695 C CA . SER A 1 87 ? 12.121 5.234 -3.602 1.00 96.00 87 SER A CA 1
ATOM 696 C C . SER A 1 87 ? 10.622 5.277 -3.886 1.00 96.00 87 SER A C 1
ATOM 698 O O . SER A 1 87 ? 10.090 4.374 -4.525 1.00 96.00 87 SER A O 1
ATOM 700 N N . SER A 1 88 ? 9.960 6.341 -3.442 1.00 96.06 88 SER A N 1
ATOM 701 C CA . SER A 1 88 ? 8.531 6.562 -3.634 1.00 96.06 88 SER A CA 1
ATOM 702 C C . SER A 1 88 ? 8.150 6.656 -5.111 1.00 96.06 88 SER A C 1
ATOM 704 O O . SER A 1 88 ? 7.230 5.970 -5.554 1.00 96.06 88 SER A O 1
ATOM 706 N N . LYS A 1 89 ? 8.895 7.447 -5.893 1.00 9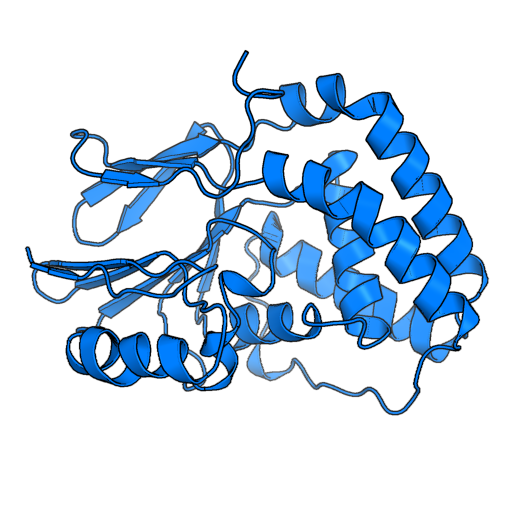7.25 89 LYS A N 1
ATOM 707 C CA . LYS A 1 89 ? 8.691 7.569 -7.337 1.00 97.25 89 LYS A CA 1
ATOM 708 C C . LYS A 1 89 ? 8.763 6.203 -8.019 1.00 97.25 89 LYS A C 1
ATOM 710 O O . LYS A 1 89 ? 7.861 5.854 -8.770 1.00 97.25 89 LYS A O 1
ATOM 715 N N . LEU A 1 90 ? 9.788 5.406 -7.716 1.00 97.31 90 LEU A N 1
ATOM 716 C CA . LEU A 1 90 ? 9.936 4.069 -8.298 1.00 97.31 90 LEU A CA 1
ATOM 717 C C . LEU A 1 90 ? 8.820 3.109 -7.868 1.00 97.31 90 LEU A C 1
ATOM 719 O O . LEU A 1 90 ? 8.426 2.242 -8.646 1.00 97.31 90 LEU A O 1
ATOM 723 N N . ILE A 1 91 ? 8.299 3.251 -6.645 1.00 95.44 91 ILE A N 1
ATOM 724 C CA . ILE A 1 91 ? 7.128 2.490 -6.197 1.00 95.44 91 ILE A CA 1
ATOM 725 C C . ILE A 1 91 ? 5.905 2.896 -7.021 1.00 95.44 91 ILE A C 1
ATOM 727 O O . ILE A 1 91 ? 5.250 2.014 -7.567 1.00 95.44 91 ILE A O 1
ATOM 731 N N . LEU A 1 92 ? 5.624 4.194 -7.180 1.00 95.69 92 LEU A N 1
ATOM 732 C CA . LEU A 1 92 ? 4.528 4.680 -8.028 1.00 95.69 92 LEU A CA 1
ATOM 733 C C . LEU A 1 92 ? 4.651 4.168 -9.468 1.00 95.69 92 LEU A C 1
ATOM 735 O O . LEU A 1 92 ? 3.680 3.651 -10.014 1.00 95.69 92 LEU A O 1
ATOM 739 N N . GLU A 1 93 ? 5.842 4.256 -10.064 1.00 97.06 93 GLU A N 1
ATOM 740 C CA . GLU A 1 93 ? 6.105 3.767 -11.421 1.00 97.06 93 GLU A CA 1
ATOM 741 C C . GLU A 1 93 ? 5.876 2.255 -11.531 1.00 97.06 93 GLU A C 1
ATOM 743 O O . GLU A 1 93 ? 5.202 1.798 -12.452 1.00 97.06 93 GLU A O 1
ATOM 748 N N . PHE A 1 94 ? 6.372 1.461 -10.577 1.00 95.94 94 PHE A N 1
ATOM 749 C CA . PHE A 1 94 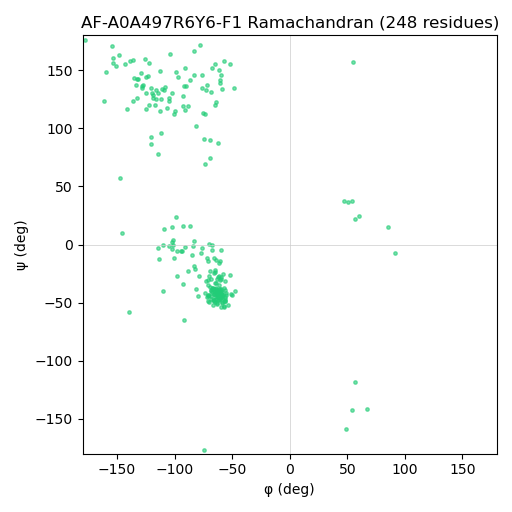? 6.150 0.016 -10.584 1.00 95.94 94 PHE A CA 1
ATOM 750 C C . PHE A 1 94 ? 4.667 -0.345 -10.425 1.00 95.94 94 PHE A C 1
ATOM 752 O O . PHE A 1 94 ? 4.173 -1.239 -11.114 1.00 95.94 94 PHE A O 1
ATOM 759 N N . LEU A 1 95 ? 3.942 0.341 -9.537 1.00 93.94 95 LEU A N 1
ATOM 760 C CA . LEU A 1 95 ? 2.512 0.116 -9.330 1.00 93.94 95 LEU A CA 1
ATOM 761 C C . LEU A 1 95 ? 1.709 0.489 -10.582 1.00 93.94 95 LEU A C 1
ATOM 763 O O . LEU A 1 95 ? 0.877 -0.304 -11.019 1.00 93.94 95 LEU A O 1
ATOM 767 N N . ALA A 1 96 ? 2.005 1.634 -11.203 1.00 94.31 96 ALA A N 1
ATOM 768 C CA . ALA A 1 96 ? 1.390 2.060 -12.457 1.00 94.31 96 ALA A CA 1
ATOM 769 C C . ALA A 1 96 ? 1.662 1.060 -13.588 1.00 94.31 96 ALA A C 1
ATOM 771 O O . ALA A 1 96 ? 0.724 0.621 -14.247 1.00 94.31 96 ALA A O 1
ATOM 772 N N . LEU A 1 97 ? 2.915 0.615 -13.751 1.00 94.44 97 LEU A N 1
ATOM 773 C CA . LEU A 1 97 ? 3.276 -0.436 -14.708 1.00 94.44 97 LEU A CA 1
ATOM 774 C C . LEU A 1 97 ? 2.510 -1.725 -14.435 1.00 94.44 97 LEU A C 1
ATOM 776 O O . LEU A 1 97 ? 2.026 -2.371 -15.362 1.00 94.44 97 LEU A O 1
ATOM 780 N N . SER A 1 98 ? 2.392 -2.114 -13.169 1.00 92.25 98 SER A N 1
ATOM 781 C CA . SER A 1 98 ? 1.748 -3.371 -12.813 1.00 92.25 98 SER A CA 1
ATOM 782 C C . SER A 1 98 ? 0.246 -3.340 -13.079 1.00 92.25 98 SER A C 1
ATOM 784 O O . SER A 1 98 ? -0.318 -4.332 -13.538 1.00 92.25 98 SER A O 1
ATOM 786 N N . ILE A 1 99 ? -0.404 -2.197 -12.853 1.00 90.31 99 ILE A N 1
ATOM 787 C CA . ILE A 1 99 ? -1.804 -1.998 -13.232 1.00 90.31 99 ILE A CA 1
ATOM 788 C C . ILE A 1 99 ? -1.925 -1.999 -14.758 1.00 90.31 99 ILE A C 1
ATOM 790 O O . ILE A 1 99 ? -2.690 -2.800 -15.294 1.00 90.31 99 ILE A O 1
ATOM 794 N N . ALA A 1 100 ? -1.115 -1.186 -15.444 1.00 90.62 100 ALA A N 1
ATOM 795 C CA . ALA A 1 100 ? -1.162 -1.029 -16.892 1.00 90.62 100 ALA A CA 1
ATOM 796 C C . ALA A 1 100 ? -0.858 -2.336 -17.647 1.00 90.62 100 ALA A C 1
ATOM 798 O O . ALA A 1 100 ? -1.318 -2.554 -18.756 1.00 90.62 100 ALA A O 1
ATOM 799 N N . THR A 1 101 ? -0.095 -3.253 -17.069 1.00 90.56 101 THR A N 1
ATOM 800 C CA . THR A 1 101 ? 0.217 -4.537 -17.717 1.00 90.56 101 THR A CA 1
ATOM 801 C C . THR A 1 101 ? -0.622 -5.698 -17.189 1.00 90.56 101 THR A C 1
ATOM 803 O O . THR A 1 101 ? -0.472 -6.823 -17.666 1.00 90.56 101 THR A O 1
ATOM 806 N N . LYS A 1 102 ? -1.515 -5.454 -16.217 1.00 87.25 102 LYS A N 1
ATOM 807 C CA . LYS A 1 102 ? -2.233 -6.483 -15.437 1.00 87.25 102 LYS A CA 1
ATOM 808 C C . LYS A 1 102 ? -1.289 -7.496 -14.779 1.00 87.25 102 LYS A C 1
ATOM 810 O O . LYS A 1 102 ? -1.574 -8.694 -14.704 1.00 87.25 102 LYS A O 1
ATOM 815 N N . PHE A 1 103 ? -0.143 -7.016 -14.315 1.00 88.81 103 PHE A N 1
ATOM 816 C CA . PHE A 1 103 ? 0.879 -7.830 -13.683 1.00 88.81 103 PHE A CA 1
ATOM 817 C C . PHE A 1 103 ? 0.481 -8.223 -12.262 1.00 88.81 103 PHE A C 1
ATOM 819 O O . PHE A 1 103 ? 0.433 -7.391 -11.354 1.00 88.81 103 PHE A O 1
ATOM 826 N N . LYS A 1 104 ? 0.252 -9.528 -12.070 1.00 77.50 104 LYS A N 1
ATOM 827 C CA . LYS A 1 104 ? -0.041 -10.165 -10.772 1.00 77.50 104 LYS A CA 1
ATOM 828 C C . LYS A 1 104 ? -1.141 -9.417 -10.002 1.00 77.50 104 LYS A C 1
ATOM 830 O O . LYS A 1 104 ? -1.963 -8.764 -10.615 1.00 77.50 104 LYS A O 1
ATOM 835 N N . GLY A 1 105 ? -1.254 -9.569 -8.684 1.00 66.25 105 GLY A N 1
ATOM 836 C CA . GLY A 1 105 ? -2.350 -9.004 -7.879 1.00 66.25 105 GLY A CA 1
ATOM 837 C C . GLY A 1 105 ? -2.391 -7.468 -7.749 1.00 66.25 105 GLY A C 1
ATOM 838 O O . GLY A 1 105 ? -3.304 -6.941 -7.116 1.00 66.25 105 GLY A O 1
ATOM 839 N N . TYR A 1 106 ? -1.447 -6.735 -8.347 1.00 74.06 106 TYR A N 1
ATOM 840 C CA . TYR A 1 106 ? -1.348 -5.268 -8.280 1.00 74.06 106 TYR A CA 1
ATOM 841 C C . TYR A 1 106 ? -2.493 -4.460 -8.937 1.00 74.06 106 TYR A C 1
ATOM 843 O O . TYR A 1 106 ? -2.756 -3.351 -8.466 1.00 74.06 106 TYR A O 1
ATOM 851 N N . PRO A 1 107 ? -3.271 -4.975 -9.916 1.00 63.62 107 PRO A N 1
ATOM 852 C CA . PRO A 1 107 ? -4.504 -4.346 -10.399 1.00 63.62 107 PRO A CA 1
ATOM 853 C C . PRO A 1 107 ? -5.580 -4.150 -9.322 1.00 63.62 107 PRO A C 1
ATOM 855 O O . PRO A 1 107 ? -6.622 -3.558 -9.604 1.00 63.62 107 PRO A O 1
ATOM 858 N N . LEU A 1 108 ? -5.362 -4.634 -8.091 1.00 64.56 108 LEU A N 1
ATOM 859 C CA . LEU A 1 108 ? -6.249 -4.394 -6.956 1.00 64.56 108 LEU A CA 1
ATOM 860 C C . LEU A 1 108 ? -5.988 -3.083 -6.201 1.00 64.56 108 LEU A C 1
ATOM 862 O O . LEU A 1 108 ? -6.837 -2.689 -5.408 1.00 64.56 108 LEU A O 1
ATOM 866 N N . ILE A 1 109 ? -4.911 -2.343 -6.468 1.00 79.81 109 ILE A N 1
ATOM 867 C CA . ILE A 1 109 ? -4.771 -0.964 -5.959 1.00 79.81 109 ILE A CA 1
ATOM 868 C C . ILE A 1 109 ? -5.959 -0.075 -6.365 1.00 79.81 109 ILE A C 1
ATOM 870 O O . ILE A 1 109 ? -6.530 0.603 -5.508 1.00 79.81 109 ILE A O 1
ATOM 874 N N . PRO A 1 110 ? -6.434 -0.135 -7.618 1.00 82.88 110 PRO A N 1
ATOM 875 C CA . PRO A 1 110 ? -7.701 0.470 -8.001 1.00 82.88 110 PRO A CA 1
ATOM 876 C C . PRO A 1 110 ? -8.905 0.083 -7.120 1.00 82.88 110 PRO A C 1
ATOM 878 O O . PRO A 1 110 ? -9.846 0.866 -6.998 1.00 82.88 110 PRO A O 1
ATOM 881 N N . GLN A 1 111 ? -8.900 -1.083 -6.459 1.00 85.56 111 GLN A N 1
ATOM 882 C CA . GLN A 1 111 ? -9.945 -1.441 -5.493 1.00 85.56 111 GLN A CA 1
ATOM 883 C C . GLN A 1 111 ? -9.856 -0.625 -4.206 1.00 85.56 111 GLN A C 1
ATOM 885 O O . GLN A 1 111 ? -10.906 -0.269 -3.676 1.00 85.56 111 GLN A O 1
ATOM 890 N N . ILE A 1 112 ? -8.651 -0.271 -3.743 1.00 88.31 112 ILE A N 1
ATOM 891 C CA . ILE A 1 112 ? -8.467 0.686 -2.639 1.00 88.31 112 ILE A CA 1
ATOM 892 C C . ILE A 1 112 ? -9.149 2.008 -3.014 1.00 88.31 112 ILE A C 1
ATOM 894 O O . ILE A 1 112 ? -9.975 2.516 -2.259 1.00 88.31 112 ILE A O 1
ATOM 898 N N . LEU A 1 113 ? -8.893 2.511 -4.228 1.00 88.62 113 LEU A N 1
ATOM 899 C CA . LEU A 1 113 ? -9.523 3.738 -4.734 1.00 88.62 113 LEU A CA 1
ATOM 900 C C . LEU A 1 113 ? -11.052 3.614 -4.818 1.00 88.62 113 LEU A C 1
ATOM 902 O O . LEU A 1 113 ? -11.772 4.560 -4.505 1.00 88.62 113 LEU A O 1
ATOM 906 N N . ARG A 1 114 ? -11.556 2.439 -5.213 1.00 89.56 114 ARG A N 1
ATOM 907 C CA . ARG A 1 114 ? -12.988 2.153 -5.372 1.00 89.56 114 ARG A CA 1
ATOM 908 C C . ARG A 1 114 ? -13.738 2.083 -4.039 1.00 89.56 114 ARG A C 1
ATOM 910 O O . ARG A 1 114 ? -14.880 2.542 -3.947 1.00 89.56 114 ARG A O 1
ATOM 917 N N . VAL A 1 115 ? -13.162 1.421 -3.037 1.00 91.94 115 VAL A N 1
ATOM 918 C CA . VAL A 1 115 ? -13.827 1.183 -1.744 1.00 91.94 115 VAL A CA 1
ATOM 919 C C . VAL A 1 115 ? -13.698 2.369 -0.793 1.00 91.94 115 VAL A C 1
ATOM 921 O O . VAL A 1 115 ? -14.501 2.475 0.130 1.00 91.94 115 VAL A O 1
ATOM 924 N N . ALA A 1 116 ? -12.746 3.271 -1.028 1.00 91.19 116 ALA A N 1
ATOM 925 C CA . ALA A 1 116 ? -12.522 4.458 -0.218 1.00 91.19 116 ALA A CA 1
ATOM 926 C C . ALA A 1 116 ? -13.290 5.670 -0.764 1.00 91.19 116 ALA A C 1
ATOM 928 O O . ALA A 1 116 ? -13.123 6.054 -1.924 1.00 91.19 116 ALA A O 1
ATOM 929 N N . LYS A 1 117 ? -14.072 6.338 0.088 1.00 90.75 117 LYS A N 1
ATOM 930 C CA . LYS A 1 117 ? -14.634 7.659 -0.221 1.00 90.75 117 LYS A CA 1
ATOM 931 C C . LYS A 1 117 ? -13.534 8.719 -0.230 1.00 90.75 117 LYS A C 1
ATOM 933 O O . LYS A 1 117 ? -13.389 9.418 -1.224 1.00 90.75 117 LYS A O 1
ATOM 938 N N . ASN A 1 118 ? -12.704 8.742 0.815 1.00 90.88 118 ASN A N 1
ATOM 939 C CA . ASN A 1 118 ? -11.527 9.604 0.927 1.00 90.88 118 ASN A CA 1
ATOM 940 C C . ASN A 1 118 ? -10.264 8.771 1.150 1.00 90.88 118 ASN A C 1
ATOM 942 O O . ASN A 1 118 ? -10.311 7.735 1.807 1.00 90.88 118 ASN A O 1
ATOM 946 N N . ILE A 1 119 ? -9.134 9.216 0.598 1.00 92.25 119 ILE A N 1
ATOM 947 C CA . ILE A 1 119 ? -7.819 8.607 0.849 1.00 92.25 119 ILE A CA 1
ATOM 948 C C . ILE A 1 119 ? -6.962 9.648 1.542 1.00 92.25 119 ILE A C 1
ATOM 950 O O . ILE A 1 119 ? -6.931 10.802 1.123 1.00 92.25 119 ILE A O 1
ATOM 954 N N . VAL A 1 120 ? -6.295 9.222 2.605 1.00 95.12 120 VAL A N 1
ATOM 955 C CA . VAL A 1 120 ? -5.433 10.052 3.431 1.00 95.12 120 VAL A CA 1
ATOM 956 C C . VAL A 1 120 ? -4.037 9.430 3.392 1.00 95.12 120 VAL A C 1
ATOM 958 O O . VAL A 1 120 ? -3.753 8.515 4.166 1.00 95.12 120 VAL A O 1
ATOM 961 N N . PRO A 1 121 ? -3.170 9.865 2.464 1.00 95.69 121 PRO A N 1
ATOM 962 C CA . PRO A 1 121 ? -1.779 9.450 2.464 1.00 95.69 121 PRO A CA 1
ATOM 963 C C . PRO A 1 121 ? -1.055 10.058 3.670 1.00 95.69 121 PRO A C 1
ATOM 965 O O . PRO A 1 121 ? -1.167 11.264 3.924 1.00 95.69 121 PRO A O 1
ATOM 968 N N . LEU A 1 122 ? -0.331 9.205 4.394 1.00 96.88 122 LEU A N 1
ATOM 969 C CA . LEU A 1 122 ? 0.327 9.513 5.660 1.00 96.88 122 LEU A CA 1
ATOM 970 C C . LEU A 1 122 ? 1.843 9.307 5.595 1.00 96.88 122 LEU A C 1
ATOM 972 O O . LEU A 1 122 ? 2.323 8.278 5.117 1.00 96.88 122 LEU A O 1
ATOM 976 N N . ILE A 1 123 ? 2.601 10.263 6.122 1.00 96.50 123 ILE A N 1
ATOM 977 C CA . ILE A 1 123 ? 4.065 10.205 6.251 1.00 96.50 123 ILE A CA 1
ATOM 978 C C . ILE A 1 123 ? 4.490 10.456 7.704 1.00 96.50 123 ILE A C 1
ATOM 980 O O . ILE A 1 123 ? 3.733 11.014 8.497 1.00 96.50 123 ILE A O 1
ATOM 984 N N . LYS A 1 124 ? 5.707 10.038 8.075 1.00 97.19 124 LYS A N 1
ATOM 985 C CA . LYS A 1 124 ? 6.259 10.264 9.417 1.00 97.19 124 LYS A CA 1
ATOM 986 C C . LYS A 1 124 ? 6.103 11.716 9.879 1.00 97.19 124 LYS A C 1
ATOM 988 O O . LYS A 1 124 ? 6.458 12.648 9.158 1.00 97.19 124 LYS A O 1
ATOM 993 N N . GLY A 1 125 ? 5.671 11.872 11.128 1.00 96.94 125 GLY A N 1
ATOM 994 C CA . GLY A 1 125 ? 5.467 13.163 11.787 1.00 96.94 125 GLY A CA 1
ATOM 995 C C . GLY A 1 125 ? 4.053 13.721 11.630 1.00 96.94 125 GLY A C 1
ATOM 996 O O . GLY A 1 125 ? 3.726 14.711 1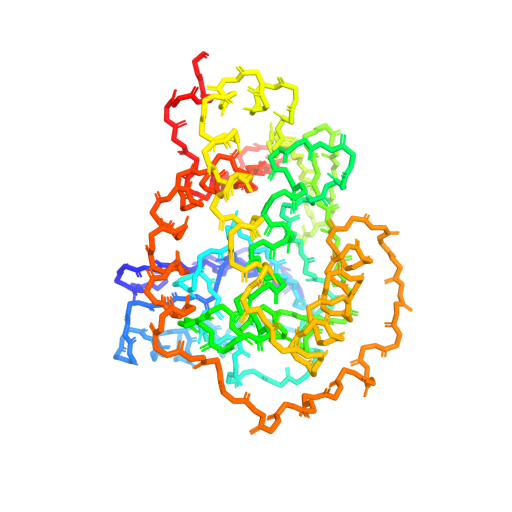2.278 1.00 96.94 125 GLY A O 1
ATOM 997 N N . GLU A 1 126 ? 3.212 13.093 10.810 1.00 97.31 126 GLU A N 1
ATOM 998 C CA . GLU A 1 126 ? 1.795 13.428 10.728 1.00 97.31 126 GLU A CA 1
ATOM 999 C C . GLU A 1 126 ? 0.975 12.740 11.824 1.00 97.31 126 GLU A C 1
ATOM 1001 O O . GLU A 1 126 ? 1.427 11.807 12.493 1.00 97.31 126 GLU A O 1
ATOM 1006 N N . SER A 1 127 ? -0.262 13.202 11.988 1.00 97.19 127 SER A N 1
ATOM 1007 C CA . SER A 1 127 ? -1.252 12.621 12.885 1.00 97.19 127 SER A CA 1
ATOM 1008 C C . SER A 1 127 ? -2.615 12.538 12.209 1.00 97.19 127 SER A C 1
ATOM 1010 O O . SER A 1 127 ? -2.897 13.228 11.225 1.00 97.19 127 SER A O 1
ATOM 1012 N N . PHE A 1 128 ? -3.468 11.665 12.728 1.00 96.81 128 PHE A N 1
ATOM 1013 C CA . PHE A 1 128 ? -4.846 11.527 12.278 1.00 96.81 128 PHE A CA 1
ATOM 1014 C C . PHE A 1 128 ? -5.746 11.096 13.433 1.00 96.81 128 PHE A C 1
ATOM 1016 O O . PHE A 1 128 ? -5.280 10.612 14.459 1.00 96.81 128 PHE A O 1
ATOM 1023 N N . HIS A 1 129 ? -7.050 11.280 13.250 1.00 95.38 129 HIS A N 1
ATOM 1024 C CA . HIS A 1 129 ? -8.059 10.916 14.233 1.00 95.38 129 HIS A CA 1
ATOM 1025 C C . HIS A 1 129 ? -9.003 9.873 13.638 1.00 95.38 129 HIS A C 1
ATOM 1027 O O . HIS A 1 129 ? -9.573 10.100 12.565 1.00 95.38 129 HIS A O 1
ATOM 1033 N N . THR A 1 130 ? -9.153 8.746 14.331 1.00 94.62 130 THR A N 1
ATOM 1034 C CA . THR A 1 130 ? -10.058 7.645 13.977 1.00 94.62 130 THR A CA 1
ATOM 1035 C C . THR A 1 130 ? -10.496 6.922 15.244 1.00 94.62 130 THR A C 1
ATOM 1037 O O . THR A 1 130 ? -9.783 6.951 16.243 1.00 94.62 130 THR A O 1
ATOM 1040 N N . ILE A 1 131 ? -11.675 6.293 15.224 1.00 93.06 131 ILE A N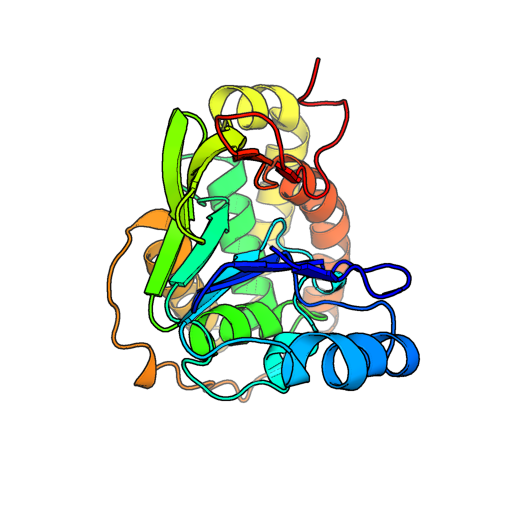 1
ATOM 1041 C CA . ILE A 1 131 ? -12.269 5.568 16.364 1.00 93.06 131 ILE A CA 1
ATOM 1042 C C . ILE A 1 131 ? -12.240 6.344 17.694 1.00 93.06 131 ILE A C 1
ATOM 1044 O O . ILE A 1 131 ? -12.060 5.761 18.753 1.00 93.06 131 ILE A O 1
ATOM 1048 N N . ASN A 1 132 ? -12.455 7.665 17.648 1.00 90.44 132 ASN A N 1
ATOM 1049 C CA . ASN A 1 132 ? -12.387 8.569 18.808 1.00 90.44 132 ASN A CA 1
ATOM 1050 C C . ASN A 1 132 ? -11.018 8.602 19.510 1.00 90.44 132 ASN A C 1
ATOM 1052 O O . ASN A 1 132 ? -10.938 8.915 20.698 1.00 90.44 132 ASN A O 1
ATOM 1056 N N . LYS A 1 133 ? -9.947 8.274 18.786 1.00 94.69 133 LYS A N 1
ATOM 1057 C CA . LYS A 1 133 ? -8.573 8.239 19.282 1.00 94.69 133 LYS A CA 1
ATOM 1058 C C . LYS A 1 133 ? -7.661 9.023 18.351 1.00 94.69 133 LYS A C 1
ATOM 1060 O O . LYS A 1 133 ? -7.878 9.067 17.137 1.00 94.69 133 LYS A O 1
ATOM 1065 N N . ASP A 1 134 ? -6.636 9.625 18.937 1.00 97.12 134 ASP A N 1
ATOM 1066 C CA . ASP A 1 134 ? -5.591 10.321 18.200 1.00 97.12 134 ASP A CA 1
ATOM 1067 C C . ASP A 1 134 ? -4.439 9.363 17.903 1.00 97.12 134 ASP A C 1
ATOM 1069 O O . ASP A 1 134 ? -4.005 8.582 18.752 1.00 97.12 134 ASP A O 1
ATOM 1073 N N . TRP A 1 135 ? -3.946 9.429 16.673 1.00 98.12 135 TRP A N 1
ATOM 1074 C CA . TRP A 1 135 ? -2.899 8.562 16.157 1.00 98.12 135 TRP A CA 1
ATOM 1075 C C . TRP A 1 135 ? -1.754 9.395 15.615 1.00 98.12 135 TRP A C 1
ATOM 1077 O O . TRP A 1 135 ? -1.963 10.436 14.991 1.00 98.12 135 TRP A O 1
ATOM 1087 N N . GLU A 1 136 ? -0.541 8.898 15.795 1.00 98.12 136 GLU A N 1
ATOM 1088 C CA . GLU A 1 136 ? 0.664 9.453 15.198 1.00 98.12 136 GLU A CA 1
ATOM 1089 C C . GLU A 1 136 ? 1.257 8.492 14.168 1.00 98.12 136 GLU A C 1
ATOM 1091 O O . GLU A 1 136 ? 1.163 7.263 14.280 1.00 98.12 136 GLU A O 1
ATOM 1096 N N . VAL A 1 137 ? 1.905 9.073 13.164 1.00 98.19 137 VAL A N 1
ATOM 1097 C CA . VAL A 1 137 ? 2.596 8.350 12.104 1.00 98.19 137 VAL A CA 1
ATOM 1098 C C . VAL A 1 137 ? 4.087 8.348 12.409 1.00 98.19 137 VAL A C 1
ATOM 1100 O O . VAL A 1 137 ? 4.763 9.377 12.360 1.00 98.19 137 VAL A O 1
ATOM 1103 N N . LEU A 1 138 ? 4.616 7.166 12.707 1.00 96.94 138 LEU A N 1
ATOM 1104 C CA . LEU A 1 138 ? 6.022 6.956 13.048 1.00 96.94 138 LEU A CA 1
ATOM 1105 C C . LEU A 1 138 ? 6.888 6.704 11.801 1.00 96.94 138 LEU A C 1
ATOM 1107 O O . LEU A 1 138 ? 8.101 6.916 11.832 1.00 96.94 138 LEU A O 1
ATOM 1111 N N . TRP A 1 139 ? 6.273 6.257 10.702 1.00 97.50 139 TRP A N 1
ATOM 1112 C CA . TRP A 1 139 ? 6.929 5.857 9.452 1.00 97.50 139 TRP A CA 1
ATOM 1113 C C . TRP A 1 139 ? 5.909 5.901 8.293 1.00 97.50 139 TRP A C 1
ATOM 1115 O O . TRP A 1 139 ? 4.740 5.632 8.576 1.00 97.50 139 TRP A O 1
ATOM 1125 N N . PRO A 1 140 ? 6.268 6.195 7.020 1.00 96.50 140 PRO A N 1
ATOM 1126 C CA . PRO A 1 140 ? 7.606 6.211 6.397 1.00 96.50 140 PRO A CA 1
ATOM 1127 C C . PRO A 1 140 ? 8.459 7.476 6.575 1.00 96.50 140 PRO A C 1
ATOM 1129 O O . PRO A 1 140 ? 7.946 8.591 6.550 1.00 96.50 140 PRO A O 1
ATOM 1132 N N . ASP A 1 141 ? 9.788 7.297 6.680 1.00 96.50 141 ASP A N 1
ATOM 1133 C CA . ASP A 1 141 ? 10.804 8.366 6.616 1.00 96.50 141 ASP A CA 1
ATOM 1134 C C . ASP A 1 141 ? 11.663 8.248 5.350 1.00 96.50 141 ASP A C 1
ATOM 1136 O O . ASP A 1 141 ? 12.668 7.529 5.301 1.00 96.50 141 ASP A O 1
ATOM 1140 N N . TYR A 1 142 ? 11.300 8.997 4.312 1.00 96.12 142 TYR A N 1
ATOM 1141 C CA . TYR A 1 142 ? 11.994 8.920 3.027 1.00 96.12 142 TYR A CA 1
ATOM 1142 C C . TYR A 1 142 ? 13.453 9.379 3.064 1.00 96.12 142 TYR A C 1
ATOM 1144 O O . TYR A 1 142 ? 14.241 8.934 2.232 1.00 96.12 142 TYR A O 1
ATOM 1152 N N . ASN A 1 143 ? 13.866 10.191 4.046 1.00 95.50 143 ASN A N 1
ATOM 1153 C CA . ASN A 1 143 ? 15.281 10.552 4.171 1.00 95.50 143 ASN A CA 1
ATOM 1154 C C . ASN A 1 143 ? 16.131 9.330 4.549 1.00 95.50 143 ASN A C 1
ATOM 1156 O O . ASN A 1 143 ? 17.254 9.176 4.064 1.00 95.50 143 ASN A O 1
ATOM 1160 N N . ILE A 1 144 ? 15.594 8.450 5.398 1.00 95.88 144 ILE A N 1
ATOM 1161 C CA . ILE A 1 144 ? 16.258 7.211 5.815 1.00 95.88 144 ILE A CA 1
ATOM 1162 C C . ILE A 1 144 ? 16.112 6.144 4.728 1.00 95.88 144 ILE A C 1
ATOM 1164 O O . ILE A 1 144 ? 17.100 5.490 4.376 1.00 95.88 144 ILE A O 1
ATOM 1168 N N . ILE A 1 145 ? 14.912 5.994 4.158 1.00 96.25 145 ILE A N 1
ATOM 1169 C CA . ILE A 1 145 ? 14.629 4.996 3.118 1.00 96.25 145 ILE A CA 1
ATOM 1170 C C . ILE A 1 145 ? 15.532 5.232 1.907 1.00 96.25 145 ILE A C 1
ATOM 1172 O O . ILE A 1 145 ? 16.274 4.323 1.528 1.00 96.25 145 ILE A O 1
ATOM 1176 N N . ASP A 1 146 ? 15.554 6.440 1.341 1.00 96.81 146 ASP A N 1
ATOM 1177 C CA . ASP A 1 146 ? 16.348 6.726 0.141 1.00 96.81 146 ASP A CA 1
ATOM 1178 C C . ASP A 1 146 ? 17.848 6.527 0.406 1.00 96.81 146 ASP A C 1
ATOM 1180 O O . ASP A 1 146 ? 18.556 5.866 -0.363 1.00 96.81 146 ASP A O 1
ATOM 1184 N N . LYS A 1 147 ? 18.337 7.019 1.554 1.00 95.75 147 LYS A N 1
ATOM 1185 C CA . LYS A 1 147 ? 19.745 6.890 1.956 1.00 95.75 147 LYS A CA 1
ATOM 1186 C C . LYS A 1 147 ? 20.184 5.430 2.066 1.00 95.75 147 LYS A C 1
ATOM 1188 O O . LYS A 1 147 ? 21.282 5.095 1.617 1.00 95.75 147 LYS A O 1
ATOM 1193 N N . THR A 1 148 ? 19.346 4.579 2.647 1.00 95.50 148 THR A N 1
ATOM 1194 C CA . THR A 1 148 ? 19.679 3.179 2.949 1.00 95.50 148 THR A CA 1
ATOM 1195 C C . THR A 1 148 ? 19.495 2.265 1.735 1.00 95.50 148 THR A C 1
ATOM 1197 O O . THR A 1 148 ? 20.101 1.199 1.647 1.00 95.50 148 THR A O 1
ATOM 1200 N N . ASN A 1 149 ? 18.701 2.687 0.747 1.00 95.62 149 ASN A N 1
ATOM 1201 C CA . ASN A 1 149 ? 18.316 1.857 -0.394 1.00 95.62 149 ASN A CA 1
ATOM 1202 C C . ASN A 1 149 ? 18.959 2.268 -1.728 1.00 95.62 149 ASN A C 1
ATOM 1204 O O . ASN A 1 149 ? 18.567 1.739 -2.763 1.00 95.62 149 ASN A O 1
ATOM 1208 N N . LYS A 1 150 ? 19.985 3.132 -1.743 1.00 96.19 150 LYS A N 1
ATOM 1209 C CA . LYS A 1 150 ? 20.603 3.682 -2.974 1.00 96.19 150 LYS A CA 1
ATOM 1210 C C . LYS A 1 150 ? 20.933 2.666 -4.074 1.00 96.19 150 LYS A C 1
ATOM 1212 O O . LYS A 1 150 ? 20.813 2.978 -5.255 1.00 96.19 150 LYS A O 1
ATOM 1217 N N . ILE A 1 151 ? 21.434 1.479 -3.723 1.00 96.00 151 ILE A N 1
ATOM 1218 C CA . ILE A 1 151 ? 21.752 0.434 -4.717 1.00 96.00 151 ILE A CA 1
ATOM 1219 C C . ILE A 1 151 ? 20.460 -0.165 -5.280 1.00 96.00 151 ILE A C 1
ATOM 1221 O O . ILE A 1 151 ? 20.320 -0.294 -6.491 1.00 96.00 151 ILE A O 1
ATOM 1225 N N . ARG A 1 152 ? 19.500 -0.480 -4.405 1.00 95.62 152 ARG A N 1
ATOM 1226 C CA . ARG A 1 152 ? 18.202 -1.051 -4.780 1.00 95.62 152 ARG A CA 1
ATOM 1227 C C . ARG A 1 152 ? 17.389 -0.089 -5.646 1.00 95.62 152 ARG A C 1
ATOM 1229 O O . ARG A 1 152 ? 16.848 -0.519 -6.652 1.00 95.62 152 ARG A O 1
ATOM 1236 N N . ILE A 1 153 ? 17.387 1.196 -5.294 1.00 97.69 153 ILE A N 1
ATOM 1237 C CA . ILE A 1 153 ? 16.769 2.285 -6.063 1.00 97.69 153 ILE A CA 1
ATOM 1238 C C . ILE A 1 153 ? 17.355 2.328 -7.477 1.00 97.69 153 ILE A C 1
ATOM 1240 O O . ILE A 1 153 ? 16.614 2.214 -8.445 1.00 97.69 153 ILE A O 1
ATOM 1244 N N . ARG A 1 154 ? 18.687 2.385 -7.615 1.00 97.75 154 ARG A N 1
ATOM 1245 C CA . ARG A 1 154 ? 19.338 2.392 -8.938 1.00 97.75 154 ARG A CA 1
ATOM 1246 C C . ARG A 1 154 ? 19.024 1.147 -9.768 1.00 97.75 154 ARG A C 1
ATOM 1248 O O . ARG A 1 154 ? 18.819 1.256 -10.974 1.00 97.75 154 ARG A O 1
ATOM 1255 N N . ASN A 1 155 ? 18.995 -0.027 -9.138 1.00 97.25 155 ASN A N 1
ATOM 1256 C CA . ASN A 1 155 ? 18.675 -1.276 -9.828 1.00 97.25 155 ASN A CA 1
ATOM 1257 C C . ASN A 1 155 ? 17.222 -1.288 -10.317 1.00 97.25 155 ASN A C 1
ATOM 1259 O O . ASN A 1 155 ? 16.992 -1.560 -11.491 1.00 97.25 155 ASN A O 1
ATOM 1263 N N . LEU A 1 156 ? 16.270 -0.933 -9.448 1.00 97.25 156 LEU A N 1
ATOM 1264 C CA . LEU A 1 156 ? 14.851 -0.884 -9.799 1.00 97.25 156 LEU A CA 1
ATOM 1265 C C . LEU A 1 156 ? 14.581 0.163 -10.882 1.00 97.25 156 LEU A C 1
ATOM 1267 O O . LEU A 1 156 ? 13.856 -0.121 -11.826 1.00 97.25 156 LEU A O 1
ATOM 1271 N N . GLN A 1 157 ? 15.220 1.332 -10.800 1.00 98.19 157 GLN A N 1
ATOM 1272 C CA . GLN A 1 157 ? 15.134 2.358 -11.839 1.00 98.19 157 GLN A CA 1
ATOM 1273 C C . GLN A 1 157 ? 15.561 1.810 -13.203 1.00 98.19 157 GLN A C 1
ATOM 1275 O O . GLN A 1 157 ? 14.838 1.957 -14.181 1.00 98.19 157 GLN A O 1
ATOM 1280 N N . LYS A 1 158 ? 16.708 1.123 -13.274 1.00 97.69 158 LYS A N 1
ATOM 1281 C CA . LYS A 1 158 ? 17.171 0.506 -14.523 1.00 97.69 158 LYS A CA 1
ATOM 1282 C C . LYS A 1 158 ? 16.178 -0.535 -15.051 1.00 97.69 158 LYS A C 1
ATOM 1284 O O . LYS A 1 158 ? 15.956 -0.603 -16.256 1.00 97.69 158 LYS A O 1
ATOM 1289 N N . GLU A 1 159 ? 15.606 -1.347 -14.165 1.00 97.50 159 GLU A N 1
ATOM 1290 C CA . GLU A 1 159 ? 14.619 -2.367 -14.529 1.00 97.50 159 GLU A CA 1
ATOM 1291 C C . GLU A 1 159 ? 13.322 -1.743 -15.066 1.00 97.50 159 GLU A C 1
ATOM 1293 O O . GLU A 1 159 ? 12.806 -2.212 -16.078 1.00 97.50 159 GLU A O 1
ATOM 1298 N N . ILE A 1 160 ? 12.832 -0.672 -14.437 1.00 97.75 160 ILE A N 1
ATOM 1299 C CA . ILE A 1 160 ? 11.644 0.078 -14.869 1.00 97.75 160 ILE A CA 1
ATOM 1300 C C . ILE A 1 160 ? 11.872 0.735 -16.233 1.00 97.75 160 ILE A C 1
ATOM 1302 O O . ILE A 1 160 ? 11.037 0.577 -17.120 1.00 97.75 160 ILE A O 1
ATOM 1306 N N . GLU A 1 161 ? 13.006 1.407 -16.442 1.00 97.50 161 GLU A N 1
ATOM 1307 C CA . GLU A 1 161 ? 13.327 2.030 -17.735 1.00 97.50 161 GLU A CA 1
ATOM 1308 C C . GLU A 1 161 ? 13.430 0.990 -18.865 1.00 97.50 161 GLU A C 1
ATOM 1310 O O . GLU A 1 161 ? 12.914 1.198 -19.965 1.00 97.50 161 GLU A O 1
ATOM 1315 N N . GLU A 1 162 ? 14.023 -0.178 -18.591 1.00 96.88 162 GLU A N 1
ATOM 1316 C CA . GLU A 1 162 ? 14.063 -1.290 -19.547 1.00 96.88 162 GLU A CA 1
ATOM 1317 C C . GLU A 1 162 ? 12.651 -1.785 -19.900 1.00 96.88 162 GLU A C 1
ATOM 1319 O O . GLU A 1 162 ? 12.369 -2.029 -21.073 1.00 96.88 162 GLU A O 1
ATOM 1324 N N . ILE A 1 163 ? 11.751 -1.903 -18.916 1.00 97.25 163 ILE A N 1
ATOM 1325 C CA . ILE A 1 163 ? 10.352 -2.292 -19.148 1.00 97.25 163 ILE A CA 1
ATOM 1326 C C . ILE A 1 163 ? 9.635 -1.248 -20.006 1.00 97.25 163 ILE A C 1
ATOM 1328 O O . ILE A 1 163 ? 9.055 -1.612 -21.027 1.00 97.25 163 ILE A O 1
ATOM 1332 N N . LYS A 1 164 ? 9.714 0.035 -19.630 1.00 96.75 164 LYS A N 1
ATOM 1333 C CA . LYS A 1 164 ? 9.064 1.143 -20.348 1.00 96.75 164 LYS A CA 1
ATOM 1334 C C . LYS A 1 164 ? 9.507 1.215 -21.809 1.00 96.75 164 LYS A C 1
ATOM 1336 O O . LYS A 1 164 ? 8.673 1.434 -22.678 1.00 96.75 164 LYS A O 1
ATOM 1341 N N . SER A 1 165 ? 10.780 0.931 -22.098 1.00 96.19 165 SER A N 1
ATOM 1342 C CA . SER A 1 165 ? 11.312 0.908 -23.471 1.00 96.19 165 SER A CA 1
ATOM 1343 C C . SER A 1 165 ? 10.711 -0.176 -24.384 1.00 96.19 165 SER A C 1
ATOM 1345 O O . SER A 1 165 ? 10.921 -0.136 -25.595 1.00 96.19 165 SER A O 1
ATOM 1347 N N . ARG A 1 166 ? 9.994 -1.155 -23.815 1.00 95.44 166 ARG A N 1
ATOM 1348 C CA . ARG A 1 166 ? 9.372 -2.286 -24.527 1.00 95.44 166 ARG A CA 1
ATOM 1349 C C . ARG A 1 166 ? 7.847 -2.214 -24.567 1.00 95.44 166 ARG A C 1
ATOM 1351 O O . ARG A 1 166 ? 7.222 -3.143 -25.078 1.00 95.44 166 ARG A O 1
ATOM 1358 N N . LEU A 1 167 ? 7.256 -1.179 -23.977 1.00 94.62 167 LEU A N 1
ATOM 1359 C CA . LEU A 1 167 ? 5.816 -0.970 -24.028 1.00 94.62 167 LEU A CA 1
ATOM 1360 C C . LEU A 1 167 ? 5.418 -0.431 -25.403 1.00 94.62 167 LEU A C 1
ATOM 1362 O O . LEU A 1 167 ? 6.170 0.313 -26.033 1.00 94.62 167 LEU A O 1
ATOM 1366 N N . ASP A 1 168 ? 4.236 -0.827 -25.860 1.00 93.25 168 ASP A N 1
ATOM 1367 C CA . ASP A 1 168 ? 3.582 -0.170 -26.986 1.00 93.25 168 ASP A CA 1
ATOM 1368 C C . ASP A 1 168 ? 2.925 1.147 -26.538 1.00 93.25 168 ASP A C 1
ATOM 1370 O O . ASP A 1 168 ? 2.875 1.472 -25.350 1.00 93.25 168 ASP A O 1
ATOM 1374 N N . GLU A 1 169 ? 2.446 1.924 -27.507 1.00 92.81 169 GLU A N 1
ATOM 1375 C CA . GLU A 1 169 ? 1.844 3.239 -27.271 1.00 92.81 169 GLU A CA 1
ATOM 1376 C C . GLU A 1 169 ? 0.624 3.166 -26.334 1.00 92.81 169 GLU A C 1
ATOM 1378 O O . GLU A 1 169 ? 0.525 3.965 -25.408 1.00 92.81 169 GLU A O 1
ATOM 1383 N N . GLU A 1 170 ? -0.242 2.154 -26.485 1.00 91.62 170 GLU A N 1
ATOM 1384 C CA . GLU A 1 170 ? -1.433 1.975 -25.636 1.00 91.62 170 GLU A CA 1
ATOM 1385 C C . GLU A 1 170 ? -1.050 1.704 -24.170 1.00 91.62 170 GLU A C 1
ATOM 1387 O O . GLU A 1 170 ? -1.635 2.269 -23.245 1.00 91.62 170 GLU A O 1
ATOM 1392 N N . LEU A 1 171 ? -0.040 0.862 -23.931 1.00 92.50 171 LEU A N 1
ATOM 1393 C CA . LEU A 1 171 ? 0.447 0.579 -22.582 1.00 92.50 171 LEU A CA 1
ATOM 1394 C C . LEU A 1 171 ? 1.191 1.767 -21.960 1.00 92.50 171 LEU A C 1
ATOM 1396 O O . LEU A 1 171 ? 1.159 1.909 -20.736 1.00 92.50 171 LEU A O 1
ATOM 1400 N N . ILE A 1 172 ? 1.849 2.608 -22.764 1.00 94.69 172 ILE A N 1
ATOM 1401 C CA . ILE A 1 172 ? 2.472 3.853 -22.291 1.00 94.69 172 ILE A CA 1
ATOM 1402 C C . ILE A 1 172 ? 1.396 4.843 -21.836 1.00 94.69 172 ILE A C 1
ATOM 1404 O O . ILE A 1 172 ? 1.493 5.359 -20.724 1.00 94.69 172 ILE A O 1
ATOM 1408 N N . GLU A 1 173 ? 0.351 5.057 -22.640 1.00 93.06 173 GLU A N 1
ATOM 1409 C CA . GLU A 1 173 ? -0.765 5.942 -22.277 1.00 93.06 173 GLU A CA 1
ATOM 1410 C C . GLU A 1 173 ? -1.449 5.493 -20.980 1.00 93.06 173 GLU A C 1
ATOM 1412 O O . GLU A 1 173 ? -1.728 6.301 -20.091 1.00 93.06 173 GLU A O 1
ATOM 1417 N N . GLU A 1 174 ? -1.678 4.187 -20.831 1.00 91.44 174 GLU A N 1
ATOM 1418 C CA . GLU A 1 174 ? -2.260 3.628 -19.613 1.00 91.44 174 GLU A CA 1
ATOM 1419 C C . GLU A 1 174 ? -1.316 3.735 -18.411 1.00 91.44 174 GLU A C 1
ATOM 1421 O O . GLU A 1 174 ? -1.764 4.037 -17.303 1.00 91.44 174 GLU A O 1
ATOM 1426 N N . PHE A 1 175 ? -0.011 3.526 -18.603 1.00 94.06 175 PHE A N 1
ATOM 1427 C CA . PHE A 1 175 ? 0.982 3.763 -17.557 1.00 94.06 175 PHE A CA 1
ATOM 1428 C C . PHE A 1 175 ? 0.940 5.219 -17.078 1.00 94.06 175 PHE A C 1
ATOM 1430 O O . PHE A 1 175 ? 0.856 5.447 -15.871 1.00 94.06 175 PHE A O 1
ATOM 1437 N N . ASP A 1 176 ? 0.954 6.191 -17.993 1.00 94.81 176 ASP A N 1
ATOM 1438 C CA . ASP A 1 176 ? 0.941 7.616 -17.652 1.00 94.81 176 ASP A CA 1
ATOM 1439 C C . ASP A 1 176 ? -0.367 8.007 -16.950 1.00 94.81 176 ASP A C 1
ATOM 1441 O O . ASP A 1 176 ? -0.351 8.731 -15.949 1.00 94.81 176 ASP A O 1
ATOM 1445 N N . TYR A 1 177 ? -1.506 7.476 -17.411 1.00 92.25 177 TYR A N 1
ATOM 1446 C CA . TYR A 1 177 ? -2.793 7.640 -16.737 1.00 92.25 177 TYR A CA 1
ATOM 1447 C C . TYR A 1 177 ? -2.736 7.135 -15.290 1.00 92.25 177 TYR A C 1
ATOM 1449 O O . TYR A 1 177 ? -3.037 7.887 -14.358 1.00 92.25 177 TYR A O 1
ATOM 1457 N N . TRP A 1 178 ? -2.308 5.888 -15.076 1.00 91.62 178 TRP A N 1
ATOM 1458 C CA . TRP A 1 178 ? -2.258 5.306 -13.736 1.00 91.62 178 TRP A CA 1
ATOM 1459 C C . TRP A 1 178 ? -1.216 5.970 -12.842 1.00 91.62 178 TRP A C 1
ATOM 1461 O O . TRP A 1 178 ? -1.488 6.171 -11.662 1.00 91.62 178 TRP A O 1
ATOM 1471 N N . TYR A 1 179 ? -0.060 6.363 -13.373 1.00 94.31 179 TYR A N 1
ATOM 1472 C CA . TYR A 1 179 ? 0.953 7.089 -12.612 1.00 94.31 179 TYR A CA 1
ATOM 1473 C C . TYR A 1 179 ? 0.406 8.416 -12.067 1.00 94.31 179 TYR A C 1
ATOM 1475 O O . TYR A 1 179 ? 0.599 8.724 -10.887 1.00 94.31 179 TYR A O 1
ATOM 1483 N N . ASN A 1 180 ? -0.346 9.161 -12.884 1.00 92.25 180 ASN A N 1
ATOM 1484 C CA . ASN A 1 180 ? -1.010 10.392 -12.453 1.00 92.25 180 ASN A CA 1
ATOM 1485 C C . ASN A 1 180 ? -2.098 10.116 -11.404 1.00 92.25 180 ASN A C 1
ATOM 1487 O O . ASN A 1 180 ? -2.090 10.733 -10.339 1.00 92.25 180 ASN A O 1
ATOM 1491 N N . VAL A 1 181 ? -2.977 9.135 -11.646 1.00 90.50 181 VAL A N 1
ATOM 1492 C CA . VAL A 1 181 ? -4.029 8.743 -10.686 1.00 90.50 181 VAL A CA 1
ATOM 1493 C C . VAL A 1 181 ? -3.429 8.362 -9.329 1.00 90.50 181 VAL A C 1
ATOM 1495 O O . VAL A 1 181 ? -3.919 8.799 -8.286 1.00 90.50 181 VAL A O 1
ATOM 1498 N N . LEU A 1 182 ? -2.358 7.563 -9.324 1.00 91.81 182 LEU A N 1
ATOM 1499 C CA . LEU A 1 182 ? -1.689 7.133 -8.097 1.00 91.81 182 LEU A CA 1
ATOM 1500 C C . LEU A 1 182 ? -0.978 8.291 -7.394 1.00 91.81 182 LEU A C 1
ATOM 1502 O O . LEU A 1 182 ? -1.065 8.383 -6.174 1.00 91.81 182 LEU A O 1
ATOM 1506 N N . THR A 1 183 ? -0.327 9.190 -8.133 1.00 92.50 183 THR A N 1
ATOM 1507 C CA . THR A 1 183 ? 0.310 10.385 -7.557 1.00 92.50 183 THR A CA 1
ATOM 1508 C C . THR A 1 183 ? -0.726 11.264 -6.847 1.00 92.50 183 THR A C 1
ATOM 1510 O O . THR A 1 183 ? -0.544 11.636 -5.684 1.00 92.50 183 THR A O 1
ATOM 1513 N N . ASN A 1 184 ? -1.872 11.499 -7.488 1.00 89.69 184 ASN A N 1
ATOM 1514 C CA . ASN A 1 184 ? -2.951 12.311 -6.925 1.00 89.69 184 ASN A CA 1
ATOM 1515 C C . ASN A 1 184 ? -3.570 11.649 -5.685 1.00 89.69 184 ASN A C 1
ATOM 1517 O O . ASN A 1 184 ? -3.809 12.305 -4.667 1.00 89.69 184 ASN A O 1
ATOM 1521 N N . ALA A 1 185 ? -3.791 10.332 -5.743 1.00 89.25 185 ALA A N 1
ATOM 1522 C CA . ALA A 1 185 ? -4.404 9.580 -4.655 1.00 89.25 185 ALA A CA 1
ATOM 1523 C C . ALA A 1 185 ? -3.465 9.372 -3.456 1.00 89.25 185 ALA A C 1
ATOM 1525 O O . ALA A 1 185 ? -3.914 9.443 -2.311 1.00 89.25 185 ALA A O 1
ATOM 1526 N N . PHE A 1 186 ? -2.187 9.068 -3.695 1.00 91.50 186 PHE A N 1
ATOM 1527 C CA . PHE A 1 186 ? -1.242 8.620 -2.664 1.00 91.50 186 PHE A CA 1
ATOM 1528 C C . PHE A 1 186 ? -0.279 9.719 -2.207 1.00 91.50 186 PHE A C 1
ATOM 1530 O O . PHE A 1 186 ? 0.560 9.471 -1.338 1.00 91.50 186 PHE A O 1
ATOM 1537 N N . PHE A 1 187 ? -0.415 10.939 -2.728 1.00 88.88 187 PHE A N 1
ATOM 1538 C CA . PHE A 1 187 ? 0.339 12.091 -2.248 1.00 88.88 187 PHE A CA 1
ATOM 1539 C C . PHE A 1 187 ? -0.485 13.378 -2.175 1.00 88.88 187 PHE A C 1
ATOM 1541 O O . PHE A 1 187 ? -0.617 13.939 -1.091 1.00 88.88 187 PHE A O 1
ATOM 1548 N N . GLU A 1 188 ? -1.064 13.839 -3.285 1.00 76.75 188 GLU A N 1
ATOM 1549 C CA . GLU A 1 188 ? -1.571 15.222 -3.390 1.00 76.75 188 GLU A CA 1
ATOM 1550 C C . GLU A 1 188 ? -2.904 15.486 -2.663 1.00 76.75 188 GLU A C 1
ATOM 1552 O O . GLU A 1 188 ? -3.366 16.623 -2.595 1.00 76.75 188 GLU A O 1
ATOM 1557 N N . ARG A 1 189 ? -3.514 14.455 -2.059 1.00 70.31 189 ARG A N 1
ATOM 1558 C CA . ARG A 1 189 ? -4.775 14.539 -1.288 1.00 70.31 189 ARG A CA 1
ATOM 1559 C C . ARG A 1 189 ? -5.949 15.120 -2.085 1.00 70.31 189 ARG A C 1
ATOM 1561 O O . ARG A 1 189 ? -6.916 15.600 -1.494 1.00 70.31 189 ARG A O 1
ATOM 1568 N N . HIS A 1 190 ? -5.889 15.076 -3.412 1.00 59.78 190 HIS A N 1
ATOM 1569 C CA . HIS A 1 190 ? -6.948 15.615 -4.251 1.00 59.78 190 HIS A CA 1
ATOM 1570 C C . HIS A 1 190 ? -8.170 14.685 -4.275 1.00 59.78 190 HIS A C 1
ATOM 1572 O O . HIS A 1 190 ? -8.065 13.467 -4.451 1.00 59.78 190 HIS A O 1
ATOM 1578 N N . GLU A 1 191 ? -9.359 15.278 -4.132 1.00 54.41 191 GLU A N 1
ATOM 1579 C CA . GLU A 1 191 ? -10.633 14.635 -4.457 1.00 54.41 191 GLU A CA 1
ATOM 1580 C C . GLU A 1 191 ? -10.779 14.567 -5.983 1.00 54.41 191 GLU A C 1
ATOM 1582 O O . GLU A 1 191 ? -11.590 15.271 -6.585 1.00 54.41 191 GLU A O 1
ATOM 1587 N N . GLU A 1 192 ? -9.978 13.737 -6.656 1.00 54.75 192 GLU A N 1
ATOM 1588 C CA . GLU A 1 192 ? -10.348 13.384 -8.022 1.00 54.75 192 GLU A CA 1
ATOM 1589 C C . GLU A 1 192 ? -11.711 12.676 -8.002 1.00 54.75 192 GLU A C 1
ATOM 1591 O O . GLU A 1 192 ? -11.945 11.831 -7.130 1.00 54.75 192 GLU A O 1
ATOM 1596 N N . PRO A 1 193 ? -12.624 12.964 -8.949 1.00 51.25 193 PRO A N 1
ATOM 1597 C CA . PRO A 1 193 ? -13.875 12.230 -9.090 1.00 51.25 193 PRO A CA 1
ATOM 1598 C C . PRO A 1 193 ? -13.618 10.748 -9.419 1.00 51.25 193 PRO A C 1
ATOM 1600 O O . PRO A 1 193 ? -13.621 10.331 -10.577 1.00 51.25 193 PRO A O 1
ATOM 1603 N N . ARG A 1 194 ? -13.437 9.922 -8.380 1.00 60.84 194 ARG A N 1
ATOM 1604 C CA . ARG A 1 194 ? -13.105 8.482 -8.470 1.00 60.84 194 ARG A CA 1
ATOM 1605 C C . ARG A 1 194 ? -14.168 7.649 -9.180 1.00 60.84 194 ARG A C 1
ATOM 1607 O O . ARG A 1 194 ? -13.902 6.530 -9.608 1.00 60.84 194 ARG A O 1
ATOM 1614 N N . ASP A 1 195 ? -15.366 8.207 -9.339 1.00 53.25 195 ASP A N 1
ATOM 1615 C CA . ASP A 1 195 ? -16.461 7.606 -10.098 1.00 53.25 195 ASP A CA 1
ATOM 1616 C C . ASP A 1 195 ? -16.150 7.496 -11.608 1.00 53.25 195 ASP A C 1
ATOM 1618 O O . ASP A 1 195 ? -16.865 6.789 -12.316 1.00 53.25 195 ASP A O 1
ATOM 1622 N N . ARG A 1 196 ? -15.075 8.144 -12.092 1.00 50.38 196 ARG A N 1
ATOM 1623 C CA . ARG A 1 196 ? -14.596 8.099 -13.486 1.00 50.38 196 ARG A CA 1
ATOM 1624 C C . ARG A 1 196 ? -13.393 7.183 -13.726 1.00 50.38 196 ARG A C 1
ATOM 1626 O O . ARG A 1 196 ? -12.891 7.167 -14.847 1.00 50.38 196 ARG A O 1
ATOM 1633 N N . ILE A 1 197 ? -12.918 6.444 -12.717 1.00 62.69 197 ILE A N 1
ATOM 1634 C CA . ILE A 1 197 ? -11.862 5.443 -12.925 1.00 62.69 197 ILE A CA 1
ATOM 1635 C C . ILE A 1 197 ? -12.470 4.294 -13.740 1.00 62.69 197 ILE A C 1
ATOM 1637 O O . ILE A 1 197 ? -13.078 3.361 -13.208 1.00 62.69 197 ILE A O 1
ATOM 1641 N N . GLU A 1 198 ? -12.376 4.418 -15.060 1.00 58.22 198 GLU A N 1
ATOM 1642 C CA . GLU A 1 198 ? -12.815 3.423 -16.026 1.00 58.22 198 GLU A CA 1
ATOM 1643 C C . GLU A 1 198 ? -11.630 2.522 -16.366 1.00 58.22 198 GLU A C 1
ATOM 1645 O O . GLU A 1 198 ? -10.614 2.973 -16.885 1.00 58.22 198 GLU A O 1
ATOM 1650 N N . PHE A 1 199 ? -11.764 1.226 -16.091 1.00 62.16 199 PHE A N 1
ATOM 1651 C CA . PHE A 1 199 ? -10.765 0.230 -16.470 1.00 62.16 199 PHE A CA 1
ATOM 1652 C C . PHE A 1 199 ? -10.869 -0.028 -17.973 1.00 62.16 199 PHE A C 1
ATOM 1654 O O . PHE A 1 199 ? -11.656 -0.868 -18.412 1.00 62.16 199 PHE A O 1
ATOM 1661 N N . LYS A 1 200 ? -10.114 0.729 -18.770 1.00 56.50 200 LYS A N 1
ATOM 1662 C CA . LYS A 1 200 ? -10.225 0.731 -20.235 1.00 56.50 200 LYS A CA 1
ATOM 1663 C C . LYS A 1 200 ? -9.295 -0.236 -20.951 1.00 56.50 200 LYS A C 1
ATOM 1665 O O . LYS A 1 200 ? -9.162 -0.157 -22.159 1.00 56.50 200 LYS A O 1
ATOM 1670 N N . GLN A 1 201 ? -8.707 -1.209 -20.273 1.00 60.41 201 GLN A N 1
ATOM 1671 C CA . GLN A 1 201 ? -7.614 -1.945 -20.899 1.00 60.41 201 GLN A CA 1
ATOM 1672 C C . GLN A 1 201 ? -8.017 -3.199 -21.677 1.00 60.41 201 GLN A C 1
ATOM 1674 O O . GLN A 1 201 ? -8.457 -4.200 -21.087 1.00 60.41 201 GLN A O 1
ATOM 1679 N N . LYS A 1 202 ? -7.777 -3.158 -22.995 1.00 62.25 202 LYS A N 1
ATOM 1680 C CA . LYS A 1 202 ? -7.994 -4.260 -23.948 1.00 62.25 202 LYS A CA 1
ATOM 1681 C C . LYS A 1 202 ? -6.718 -5.049 -24.262 1.00 62.25 202 LYS A C 1
ATOM 1683 O O . LYS A 1 202 ? -6.829 -6.243 -24.539 1.00 62.25 202 LYS A O 1
ATOM 1688 N N . THR A 1 203 ? -5.545 -4.427 -24.157 1.00 69.31 203 THR A N 1
ATOM 1689 C CA . THR A 1 203 ? -4.269 -5.016 -24.596 1.00 69.31 203 THR A CA 1
ATOM 1690 C C . THR A 1 203 ? -3.493 -5.661 -23.442 1.00 69.31 203 THR A C 1
ATOM 1692 O O . THR A 1 203 ? -3.572 -5.235 -22.290 1.00 69.31 203 THR A O 1
ATOM 1695 N N . GLN A 1 204 ? -2.802 -6.767 -23.735 1.00 77.25 204 GLN A N 1
ATOM 1696 C CA . GLN A 1 204 ? -2.027 -7.550 -22.770 1.00 77.25 204 GLN A CA 1
ATOM 1697 C C . GLN A 1 204 ? -0.536 -7.400 -23.072 1.00 77.25 204 GLN A C 1
ATOM 1699 O O . GLN A 1 204 ? -0.120 -7.543 -24.220 1.00 77.25 204 GLN A O 1
ATOM 1704 N N . ALA A 1 205 ? 0.269 -7.156 -22.037 1.00 86.88 205 ALA A N 1
ATOM 1705 C CA . ALA A 1 205 ? 1.713 -7.028 -22.189 1.00 86.88 205 ALA A CA 1
ATOM 1706 C C . ALA A 1 205 ? 2.360 -8.317 -22.723 1.00 86.88 205 ALA A C 1
ATOM 1708 O O . ALA A 1 205 ? 1.898 -9.433 -22.460 1.00 86.88 205 ALA A O 1
ATOM 1709 N N . THR A 1 206 ? 3.469 -8.162 -23.448 1.00 91.75 206 THR A N 1
ATOM 1710 C CA . THR A 1 206 ? 4.202 -9.294 -24.024 1.00 91.75 206 THR A CA 1
ATOM 1711 C C . THR A 1 206 ? 4.794 -10.202 -22.931 1.00 91.75 206 THR A C 1
ATOM 1713 O O . THR A 1 206 ? 5.093 -9.738 -21.823 1.00 91.75 206 THR A O 1
ATOM 1716 N N . PRO A 1 207 ? 5.045 -11.495 -23.218 1.00 92.75 207 PRO A N 1
ATOM 1717 C CA . PRO A 1 207 ? 5.702 -12.394 -22.264 1.00 92.75 207 PRO A CA 1
ATOM 1718 C C . PRO A 1 207 ? 7.071 -11.889 -21.781 1.00 92.75 207 PRO A C 1
ATOM 1720 O O . PRO A 1 207 ? 7.468 -12.145 -20.646 1.00 92.75 207 PRO A O 1
ATOM 1723 N N . GLU A 1 208 ? 7.794 -11.154 -22.629 1.00 92.94 208 GLU A N 1
ATOM 1724 C CA . GLU A 1 208 ? 9.076 -10.549 -22.271 1.00 92.94 208 GLU A CA 1
ATOM 1725 C C . GLU A 1 208 ? 8.913 -9.419 -21.247 1.00 92.94 208 GLU A C 1
ATOM 1727 O O . GLU A 1 208 ? 9.649 -9.387 -20.259 1.00 92.94 208 GLU A O 1
ATOM 1732 N N . VAL A 1 209 ? 7.925 -8.536 -21.438 1.00 94.50 209 VAL A N 1
ATOM 1733 C CA . VAL A 1 209 ? 7.580 -7.489 -20.464 1.00 94.50 209 VAL A CA 1
ATOM 1734 C C . VAL A 1 209 ? 7.180 -8.116 -19.130 1.00 94.50 209 VAL A C 1
ATOM 1736 O O . VAL A 1 209 ? 7.696 -7.713 -18.089 1.00 94.50 209 VAL A O 1
ATOM 1739 N N . MET A 1 210 ? 6.352 -9.165 -19.155 1.00 93.94 210 MET A N 1
ATOM 1740 C CA . MET A 1 210 ? 5.952 -9.892 -17.944 1.00 93.94 210 MET A CA 1
ATOM 1741 C C . MET A 1 210 ? 7.155 -10.474 -17.193 1.00 93.94 210 MET A C 1
ATOM 1743 O O . MET A 1 210 ? 7.270 -10.302 -15.982 1.00 93.94 210 MET A O 1
ATOM 1747 N N . LYS A 1 211 ? 8.104 -11.099 -17.898 1.00 94.19 211 LYS A N 1
ATOM 1748 C CA . LYS A 1 211 ? 9.332 -11.633 -17.287 1.00 94.19 211 LYS A CA 1
ATOM 1749 C C . LYS A 1 211 ? 10.213 -10.532 -16.681 1.00 94.19 211 LYS A C 1
ATOM 1751 O O . LYS A 1 211 ? 10.816 -10.732 -15.625 1.00 94.19 211 LYS A O 1
ATOM 1756 N N . SER A 1 212 ? 10.300 -9.373 -17.331 1.00 95.44 212 SER A N 1
ATOM 1757 C CA . SER A 1 212 ? 11.017 -8.216 -16.785 1.00 95.44 212 SER A CA 1
ATOM 1758 C C . SER A 1 212 ? 10.333 -7.659 -15.534 1.00 95.44 212 SER A C 1
ATOM 1760 O O . SER A 1 212 ? 11.027 -7.336 -14.569 1.00 95.44 212 SER A O 1
ATOM 1762 N N . LEU A 1 213 ? 8.997 -7.629 -15.500 1.00 95.19 213 LEU A N 1
ATOM 1763 C CA . LEU A 1 213 ? 8.222 -7.247 -14.316 1.00 95.19 213 LEU A CA 1
ATOM 1764 C C . LEU A 1 213 ? 8.427 -8.221 -13.151 1.00 95.19 213 LEU A C 1
ATOM 1766 O O . LEU A 1 213 ? 8.612 -7.775 -12.026 1.00 95.19 213 LEU A O 1
ATOM 1770 N N . GLU A 1 214 ? 8.513 -9.533 -13.396 1.00 94.75 214 GLU A N 1
ATOM 1771 C CA . GLU A 1 214 ? 8.854 -10.515 -12.349 1.00 94.75 214 GLU A CA 1
ATOM 1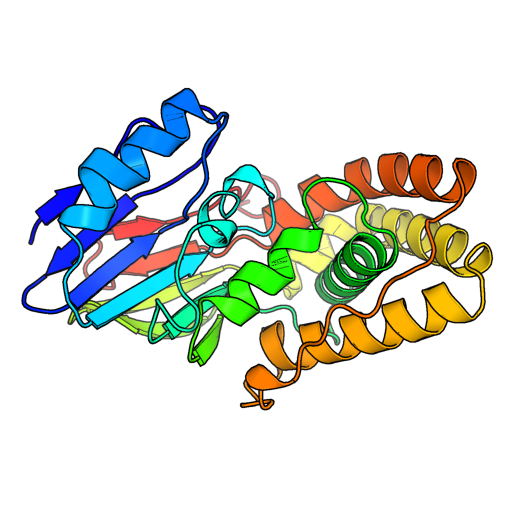772 C C . GLU A 1 214 ? 10.236 -10.287 -11.736 1.00 94.75 214 GLU A C 1
ATOM 1774 O O . GLU A 1 214 ? 10.454 -10.551 -10.551 1.00 94.75 214 GLU A O 1
ATOM 1779 N N . ARG A 1 215 ? 11.197 -9.825 -12.539 1.00 94.56 215 ARG A N 1
ATOM 1780 C CA . ARG A 1 215 ? 12.521 -9.452 -12.043 1.00 94.56 215 ARG A CA 1
ATOM 1781 C C . ARG A 1 215 ? 12.438 -8.165 -11.219 1.00 94.56 215 ARG A C 1
ATOM 1783 O O . ARG A 1 215 ? 12.922 -8.165 -10.090 1.00 94.56 215 ARG A O 1
ATOM 1790 N N . ALA A 1 216 ? 11.769 -7.138 -11.743 1.00 95.81 216 ALA A N 1
ATOM 1791 C CA . ALA A 1 216 ? 11.573 -5.861 -11.060 1.00 95.81 216 ALA A CA 1
ATOM 1792 C C . ALA A 1 216 ? 10.830 -6.018 -9.725 1.00 95.81 216 ALA A C 1
ATOM 1794 O O . ALA A 1 216 ? 11.217 -5.415 -8.727 1.00 95.81 216 ALA A O 1
ATOM 1795 N N . GLU A 1 217 ? 9.835 -6.906 -9.660 1.00 94.31 217 GLU A N 1
ATOM 1796 C CA . GLU A 1 217 ? 9.076 -7.223 -8.447 1.00 94.31 217 GLU A CA 1
ATOM 1797 C C . GLU A 1 217 ? 9.989 -7.679 -7.296 1.00 94.31 217 GLU A C 1
ATOM 1799 O O . GLU A 1 217 ? 9.794 -7.286 -6.145 1.00 94.31 217 GLU A O 1
ATOM 1804 N N . LYS A 1 218 ? 11.036 -8.464 -7.587 1.00 93.69 218 LYS A N 1
ATOM 1805 C CA . LYS A 1 218 ? 11.995 -8.927 -6.565 1.00 93.69 218 LYS A CA 1
ATOM 1806 C C . LYS A 1 218 ? 12.773 -7.771 -5.938 1.00 93.69 218 LYS A C 1
ATOM 1808 O O . LYS A 1 218 ? 13.112 -7.837 -4.757 1.00 93.69 218 LYS A O 1
ATOM 1813 N N . THR A 1 219 ? 13.050 -6.727 -6.715 1.00 93.62 219 THR A N 1
ATOM 1814 C CA . THR A 1 219 ? 13.716 -5.505 -6.250 1.00 93.62 219 THR A CA 1
ATOM 1815 C C . THR A 1 219 ? 12.723 -4.562 -5.565 1.00 93.62 219 THR A C 1
ATOM 1817 O O . THR A 1 219 ? 13.052 -3.958 -4.543 1.00 93.62 219 THR A O 1
ATOM 1820 N N . PHE A 1 220 ? 11.501 -4.477 -6.092 1.00 93.56 220 PHE A N 1
ATOM 1821 C CA . PHE A 1 220 ? 10.401 -3.667 -5.579 1.00 93.56 220 PHE A CA 1
ATOM 1822 C C . PHE A 1 220 ? 9.950 -4.104 -4.183 1.00 93.56 220 PHE A C 1
ATOM 1824 O O . PHE A 1 220 ? 9.876 -3.262 -3.293 1.00 93.56 220 PHE A O 1
ATOM 1831 N N . ARG A 1 221 ? 9.690 -5.400 -3.955 1.00 91.94 221 ARG A N 1
ATOM 1832 C CA . ARG A 1 221 ? 9.069 -5.885 -2.706 1.00 91.94 221 ARG A CA 1
ATOM 1833 C C . ARG A 1 221 ? 9.801 -5.424 -1.435 1.00 91.94 221 ARG A C 1
ATOM 1835 O O . ARG A 1 221 ? 9.165 -4.790 -0.598 1.00 91.94 221 ARG A O 1
ATOM 1842 N N . PRO A 1 222 ? 11.128 -5.617 -1.279 1.00 92.44 222 PRO A N 1
ATOM 1843 C CA . PRO A 1 222 ? 11.831 -5.119 -0.094 1.00 92.44 222 PRO A CA 1
ATOM 1844 C C . PRO A 1 222 ? 11.801 -3.592 0.038 1.00 92.44 222 PRO A C 1
ATOM 1846 O O . PRO A 1 222 ? 11.860 -3.071 1.147 1.00 92.44 222 PRO A O 1
ATOM 1849 N N . LEU A 1 223 ? 11.746 -2.860 -1.080 1.00 93.00 223 LEU A N 1
ATOM 1850 C CA . LEU A 1 223 ? 11.634 -1.403 -1.048 1.00 93.00 223 LEU A CA 1
ATOM 1851 C C . LEU A 1 223 ? 10.243 -0.974 -0.564 1.00 93.00 223 LEU A C 1
ATOM 1853 O O . LEU A 1 223 ? 10.160 -0.128 0.319 1.00 93.00 223 LEU A O 1
ATOM 1857 N N . ALA A 1 224 ? 9.183 -1.615 -1.064 1.00 91.94 224 ALA A N 1
ATOM 1858 C CA . ALA A 1 224 ? 7.808 -1.393 -0.624 1.00 91.94 224 ALA A CA 1
ATOM 1859 C C . ALA A 1 224 ? 7.612 -1.739 0.864 1.00 91.94 224 ALA A C 1
ATOM 1861 O O . ALA A 1 224 ? 6.935 -1.012 1.583 1.00 91.94 224 ALA A O 1
ATOM 1862 N N . ASN A 1 225 ? 8.252 -2.802 1.372 1.00 92.88 225 ASN A N 1
ATOM 1863 C CA . ASN A 1 225 ? 8.255 -3.140 2.810 1.00 92.88 225 ASN A CA 1
ATOM 1864 C C . ASN A 1 225 ? 8.752 -1.984 3.667 1.00 92.88 225 ASN A C 1
ATOM 1866 O O . ASN A 1 225 ? 8.181 -1.646 4.701 1.00 92.88 225 ASN A O 1
ATOM 1870 N N . ARG A 1 226 ? 9.799 -1.318 3.194 1.00 93.94 226 ARG A N 1
ATOM 1871 C CA . ARG A 1 226 ? 10.413 -0.187 3.886 1.00 93.94 226 ARG A CA 1
ATOM 1872 C C . ARG A 1 226 ? 9.610 1.093 3.746 1.00 93.94 226 ARG A C 1
ATOM 1874 O O . ARG A 1 226 ? 9.946 2.050 4.427 1.00 93.94 226 ARG A O 1
ATOM 1881 N N . THR A 1 227 ? 8.564 1.122 2.926 1.00 94.19 227 THR A N 1
ATOM 1882 C CA . THR A 1 227 ? 7.577 2.206 2.892 1.00 94.19 227 THR A CA 1
ATOM 1883 C C . THR A 1 227 ? 6.278 1.832 3.601 1.00 94.19 227 THR A C 1
ATOM 1885 O O . THR A 1 227 ? 5.282 2.511 3.384 1.00 94.19 227 THR A O 1
ATOM 1888 N N . SER A 1 228 ? 6.251 0.766 4.416 1.00 95.06 228 SER A N 1
ATOM 1889 C CA . SER A 1 228 ? 5.078 0.433 5.240 1.00 95.06 228 SER A CA 1
ATOM 1890 C C . SER A 1 228 ? 4.621 1.634 6.066 1.00 95.06 228 SER A C 1
ATOM 1892 O O . SER A 1 228 ? 5.405 2.518 6.399 1.00 95.06 228 SER A O 1
ATOM 1894 N N . LEU A 1 229 ? 3.356 1.664 6.442 1.00 96.69 229 LEU A N 1
ATOM 1895 C CA . LEU A 1 229 ? 2.830 2.644 7.370 1.00 96.69 229 LEU A CA 1
ATOM 1896 C C . LEU A 1 229 ? 3.003 2.106 8.793 1.00 96.69 229 LEU A C 1
ATOM 1898 O O . LEU A 1 229 ? 2.455 1.055 9.128 1.00 96.69 229 LEU A O 1
ATOM 1902 N N . VAL A 1 230 ? 3.759 2.834 9.620 1.00 97.31 230 VAL A N 1
ATOM 1903 C CA . VAL A 1 230 ? 3.847 2.555 11.059 1.00 97.31 230 VAL A CA 1
ATOM 1904 C C . VAL A 1 230 ? 3.071 3.630 11.796 1.00 97.31 230 VAL A C 1
ATOM 1906 O O . VAL A 1 230 ? 3.431 4.807 11.742 1.00 97.31 230 VAL A O 1
ATOM 1909 N N . THR A 1 231 ? 2.021 3.226 12.501 1.00 97.31 231 THR A N 1
ATOM 1910 C CA . THR A 1 231 ? 1.144 4.138 13.241 1.00 97.31 231 THR A CA 1
ATOM 1911 C C . THR A 1 231 ? 0.920 3.647 14.649 1.00 97.31 231 THR A C 1
ATOM 1913 O O . THR A 1 231 ? 0.756 2.445 14.879 1.00 97.31 231 THR A O 1
ATOM 1916 N N . ARG A 1 232 ? 0.857 4.594 15.576 1.00 97.56 232 ARG A N 1
ATOM 1917 C CA . ARG A 1 232 ? 0.617 4.337 16.988 1.00 97.56 232 ARG A CA 1
ATOM 1918 C C . ARG A 1 232 ? -0.531 5.208 17.471 1.00 97.56 232 ARG A C 1
ATOM 1920 O O . ARG A 1 232 ? -0.594 6.388 17.143 1.00 97.56 232 ARG A O 1
ATOM 1927 N N . GLU A 1 233 ? -1.423 4.625 18.252 1.00 97.06 233 GLU A N 1
ATOM 1928 C CA . GLU A 1 233 ? -2.398 5.389 19.024 1.00 97.06 233 GLU A CA 1
ATOM 1929 C C . GLU A 1 233 ? -1.671 6.084 20.187 1.00 97.06 233 GLU A C 1
ATOM 1931 O O . GLU A 1 233 ? -0.849 5.453 20.851 1.00 97.06 233 GLU A O 1
ATOM 1936 N N . ILE A 1 234 ? -1.914 7.379 20.411 1.00 95.19 234 ILE A N 1
ATOM 1937 C CA . ILE A 1 234 ? -1.065 8.237 21.263 1.00 95.19 234 ILE A CA 1
ATOM 1938 C C . ILE A 1 234 ? -0.955 7.740 22.715 1.00 95.19 234 ILE A C 1
ATOM 1940 O O . ILE A 1 234 ? 0.084 7.933 23.353 1.00 95.19 234 ILE A O 1
ATOM 1944 N N . HIS A 1 235 ? -1.978 7.070 23.247 1.00 93.75 235 HIS A N 1
ATOM 1945 C CA . HIS A 1 235 ? -1.942 6.477 24.587 1.00 93.75 235 HIS A CA 1
ATOM 1946 C C . HIS A 1 235 ? -1.300 5.081 24.638 1.00 93.75 235 HIS A C 1
ATOM 1948 O O . HIS A 1 235 ? -1.114 4.526 25.722 1.00 93.75 235 HIS A O 1
ATOM 1954 N N . GLY A 1 236 ? -0.876 4.549 23.492 1.00 87.00 236 GLY A N 1
ATOM 1955 C CA . GLY A 1 236 ? -0.087 3.329 23.368 1.00 87.00 236 GLY A CA 1
ATOM 1956 C C . GLY A 1 236 ? -0.912 2.046 23.342 1.00 87.00 236 GLY A C 1
ATOM 1957 O O . GLY A 1 236 ? -0.340 0.972 23.514 1.00 87.00 236 GLY A O 1
ATOM 1958 N N . GLU A 1 237 ? -2.229 2.123 23.125 1.00 92.00 237 GLU A N 1
ATOM 1959 C CA . GLU A 1 237 ? -3.081 0.925 23.082 1.00 92.00 237 GLU A CA 1
ATOM 1960 C C . GLU A 1 237 ? -2.869 0.095 21.813 1.00 92.00 237 GLU A C 1
ATOM 1962 O O . GLU A 1 237 ? -2.996 -1.131 21.833 1.00 92.00 237 GLU A O 1
ATOM 1967 N N . PHE A 1 238 ? -2.532 0.763 20.710 1.00 96.38 238 PHE A N 1
ATOM 1968 C CA . PHE A 1 238 ? -2.382 0.137 19.406 1.00 96.38 238 PHE A CA 1
ATOM 1969 C C . PHE A 1 238 ? -1.102 0.587 18.716 1.00 96.38 238 PHE A C 1
ATOM 1971 O O . PHE A 1 238 ? -0.768 1.772 18.680 1.00 96.38 238 PHE A O 1
ATOM 1978 N N . LEU A 1 239 ? -0.422 -0.383 18.114 1.00 96.31 239 LEU A N 1
ATOM 1979 C CA . LEU A 1 239 ? 0.723 -0.184 17.242 1.00 96.31 239 LEU A CA 1
ATOM 1980 C C . LEU A 1 239 ? 0.555 -1.097 16.030 1.00 96.31 239 LEU A C 1
ATOM 1982 O O . LEU A 1 239 ? 0.441 -2.313 16.176 1.00 96.31 239 LEU A O 1
ATOM 1986 N N . PHE A 1 240 ? 0.577 -0.506 14.842 1.00 96.19 240 PHE A N 1
ATOM 1987 C CA . PHE A 1 240 ? 0.589 -1.232 13.578 1.00 96.19 240 PHE A CA 1
ATOM 1988 C C . PHE A 1 240 ? 1.860 -0.879 12.829 1.00 96.19 240 PHE A C 1
ATOM 1990 O O . PHE A 1 240 ? 2.174 0.300 12.691 1.00 96.19 240 PHE A O 1
ATOM 1997 N N . THR A 1 241 ? 2.600 -1.891 12.381 1.00 93.81 241 THR A N 1
ATOM 1998 C CA . THR A 1 241 ? 3.939 -1.714 11.797 1.00 93.81 241 THR A CA 1
ATOM 1999 C C . THR A 1 241 ? 4.019 -2.051 10.309 1.00 93.81 241 THR A C 1
ATOM 2001 O O . THR A 1 241 ? 5.029 -1.751 9.674 1.00 93.81 241 THR A O 1
ATOM 2004 N N . GLY A 1 242 ? 2.988 -2.701 9.760 1.00 90.38 242 GLY A N 1
ATOM 2005 C CA . GLY A 1 242 ? 3.061 -3.335 8.445 1.00 90.38 242 GLY A CA 1
ATOM 2006 C C . GLY A 1 242 ? 4.244 -4.304 8.349 1.00 90.38 242 GLY A C 1
ATOM 2007 O O . GLY A 1 242 ? 4.608 -4.947 9.335 1.00 90.38 242 GLY A O 1
ATOM 2008 N N . ASP A 1 243 ? 4.877 -4.326 7.179 1.00 90.50 243 ASP A N 1
ATOM 2009 C CA . ASP A 1 243 ? 5.979 -5.226 6.813 1.00 90.50 243 ASP A CA 1
ATOM 2010 C C . ASP A 1 243 ? 7.364 -4.562 6.944 1.00 90.50 243 ASP A C 1
ATOM 2012 O O . ASP A 1 243 ? 8.320 -4.940 6.256 1.00 90.50 243 ASP A O 1
ATOM 2016 N N . ILE A 1 244 ? 7.490 -3.523 7.776 1.00 91.06 244 ILE A N 1
ATOM 2017 C CA . ILE A 1 244 ? 8.768 -2.830 7.962 1.00 91.06 244 ILE A CA 1
ATOM 2018 C C . ILE A 1 244 ? 9.855 -3.798 8.463 1.00 91.06 244 ILE A C 1
ATOM 2020 O O . ILE A 1 244 ? 9.631 -4.592 9.374 1.00 91.06 244 ILE A O 1
ATOM 2024 N N . ASP A 1 245 ? 11.042 -3.735 7.851 1.00 87.31 245 ASP A N 1
ATOM 2025 C CA . ASP A 1 245 ? 12.173 -4.614 8.169 1.00 87.31 245 ASP A CA 1
ATOM 2026 C C . ASP A 1 245 ? 13.256 -3.902 9.006 1.00 87.31 245 ASP A C 1
ATOM 2028 O O . ASP A 1 245 ? 13.327 -2.672 9.076 1.00 87.31 245 ASP A O 1
ATOM 2032 N N . GLU A 1 246 ? 14.151 -4.683 9.621 1.00 86.19 246 GLU A N 1
ATOM 2033 C CA . GLU A 1 246 ? 15.241 -4.179 10.474 1.00 86.19 246 GLU A CA 1
ATOM 2034 C C . GLU A 1 246 ? 16.229 -3.253 9.746 1.00 86.19 246 GLU A C 1
ATOM 2036 O O . GLU A 1 246 ? 17.012 -2.549 10.380 1.00 86.19 246 GLU A O 1
ATOM 2041 N N . THR A 1 247 ? 16.218 -3.208 8.412 1.00 82.88 247 THR A N 1
ATOM 2042 C CA . THR A 1 247 ? 17.171 -2.381 7.659 1.00 82.88 247 THR A CA 1
ATOM 2043 C C . THR A 1 247 ? 16.908 -0.891 7.836 1.00 82.88 247 THR A C 1
ATOM 2045 O O . THR A 1 247 ? 17.800 -0.088 7.585 1.00 82.88 247 THR A O 1
ATOM 2048 N N . VAL A 1 248 ? 15.686 -0.510 8.208 1.00 81.50 248 VAL A N 1
ATOM 2049 C CA . VAL A 1 248 ? 15.294 0.895 8.393 1.00 81.50 248 VAL A CA 1
ATOM 2050 C C . VAL A 1 248 ? 14.939 1.245 9.840 1.00 81.50 248 VAL A C 1
ATOM 2052 O O . VAL A 1 248 ? 14.670 2.408 10.131 1.00 81.50 248 VAL A O 1
ATOM 2055 N N . LEU A 1 249 ? 14.963 0.256 10.735 1.00 72.56 249 LEU A N 1
ATOM 2056 C CA . LEU A 1 249 ? 14.717 0.419 12.170 1.00 72.56 249 LEU A CA 1
ATOM 2057 C C . LEU A 1 249 ? 16.004 0.624 12.993 1.00 72.56 249 LEU A C 1
ATOM 2059 O O . LEU A 1 249 ? 15.904 0.882 14.191 1.00 72.56 249 LEU A O 1
ATOM 2063 N N . ASN A 1 250 ? 17.180 0.521 12.360 1.00 55.78 250 ASN A N 1
ATOM 2064 C CA . ASN A 1 250 ? 18.504 0.636 12.984 1.00 55.78 250 ASN A CA 1
ATOM 2065 C C . ASN A 1 250 ? 19.221 1.943 12.622 1.00 55.78 250 ASN A C 1
ATOM 2067 O O . ASN A 1 250 ? 19.330 2.244 11.409 1.00 55.78 250 ASN A O 1
#

pLDDT: mean 90.76, std 9.96, range [50.38, 98.19]

Secondary structure (DSSP, 8-state):
-EEE----SSS--EEEEETTEEEEE----SSHHHHHHIIIIIGGG--SEEEEE---SSGGGTTTGGGSPTT-EEEEEEE---TTSHHHHHHHHHHHHHHHTT-TTGGGHHHHHHHEEEEEEE-TT-EEEETTEEEEEEE--HHHHHHH-HHHHHHHHHHHHHHHTT--HHHHHHHHHHHHHHHIIIII-----GGG----------HHHHHHHHHHHHHHHHHHHTT--EEEETTSS-EE-TT--HHHH-

Sequence (250 aa):
MIVIVPDMGHGNCVAINEGRASLVVDCGAENNAKGKNFFNLVKPKLNEERELIITHYHFDHYNLLDKLPRKFFEKTYLPALPPNRDSSKLILEFLALSIATKFKGYPLIPQILRVAKNIVPLIKGESFHTINKDWEVLWPDYNIIDKTNKIRIRNLQKEIEEIKSRLDEELIEEFDYWYNVLTNAFFERHEEPRDRIEFKQKTQATPEVMKSLERAEKTFRPLANRTSLVTREIHGEFLFTGDIDETVLN

Foldseek 3Di:
DDKDWQDQDPAGWIWDDADQFIEIEFQFHPDPVSNVCCVPPPVVPGHQAYEYEDQFQDLRRHVSLVVDAFQQHAEYEWAFQACVFLLSVLLLLLLLLCCLQVFPSSVCVLSVLGNHPFYDHDAAPDWDDGSNFIKGWHDDDSVLLCVLCVVLSVVLVVLSVVLLVQDDPSSVVSSVVSSVVCNCRRHVRDPDVSVPPDSPDDDHDDPVSNVSSVVSVVSSVLSRLSSTTWMAGPVRPDTDRGNNDPSRVD

Mean predicted aligned error: 4.52 Å

Solvent-accessible surface area (backbone atoms only — not comparable to full-atom values): 13122 Å² total; per-residue (Å²): 121,50,78,47,73,58,72,18,72,71,34,36,41,37,37,42,36,33,96,60,24,17,39,32,40,28,42,14,27,59,43,75,77,33,43,45,37,47,64,71,64,43,60,78,67,54,47,84,46,27,34,34,35,39,30,48,92,53,46,35,31,46,67,51,42,76,81,50,57,70,50,59,19,61,37,30,37,33,37,41,36,50,68,94,37,72,55,34,32,52,48,46,49,51,50,14,45,21,39,42,44,60,44,73,65,48,54,45,56,61,29,55,59,44,25,25,65,34,55,44,47,38,42,44,80,43,70,52,76,55,65,96,41,54,31,38,27,77,21,29,53,64,75,59,47,40,68,74,34,53,67,55,46,55,51,37,51,55,45,49,54,56,44,59,75,70,51,54,72,71,46,45,55,42,21,56,52,37,35,52,54,46,42,34,46,27,48,69,60,53,87,66,73,66,92,66,76,70,90,78,82,85,74,74,61,52,73,65,51,51,54,49,48,61,55,33,46,67,52,42,50,66,54,49,24,58,44,10,21,22,40,32,33,76,89,63,87,44,76,46,48,56,60,55,52,72,84,78,78,109